Protein AF-A0AAN8FRE0-F1 (afdb_monomer_lite)

pLDDT: mean 78.98, std 16.33, range [36.72, 98.25]

Radius of gyration: 56.33 Å; chains: 1; bounding box: 109×52×148 Å

Sequence (304 aa):
MPTSEDLEVRLKHDLSWKIAIVDSSQARPSEQLIQHRLRYYGTQCHDASSMILQARYEYASLMRDKLNLFTKRGAVSLSCETQTKFFVLAHEWYEILVTVNEVDELSRVEFIRTLSEEEHTEPSEPGDRNYPNPTIVRRSWMRQMKHACFDLHDDIRRQNEEIEDCIQRMKGFSDAIMKQCTKNAEGSKYIIYELRKVSERSKEATAQITRYAEKWGRLTAQIEEQTKELQDWKKQRKEDSRSSSPRTGCKRKHGGFDIPPSELQRYERIRDRRERELTEIDDFPSRNVVKDRRFEGNMKDGEE

Foldseek 3Di:
DDDPVSVVVVVVVLVVVLVVLVVVDPDQDDPVVLLVLLLVLLVQLVVLLVVVVVLVVVCVVPVPDPPVNVVVNVVSLVSNVVSLVSNVSSVSSVVVCVVVVVDPPVRVVVSLVCLQADWDFAQDDDPDPDPRHTDTDRDRSVVSSVVVVVVSVVVVVVVVVVVVVVVVVVVVVVVVVVVVVVVVVVVVVVVVVVVVVVVVVVVVVVVVVVVVVVVVVVVVVVVVVVVVVVVVVVVVVVVVVVPDDDDDDDDDDPDPPPDPVVVVVVVVVVVVVVVVVVVCVVCVCVVPVPDPPDPDDDPDDDDD

Secondary structure (DSSP, 8-state):
---HHHHHHHHHHHHHHHHHHHHH-SSPPPHHHHHHHHHHHHHHHHHHHHHHHHHHHHHHHHTT-HHHHHHHHHHHHHHHHHHHHHHHHHHHHHHHHHHTTSS-HHHHHHHHHHHHH-EEEEPPPTT-TTTTS-EEEE--HHHHHHHHHHHHHHHHHHHHHHHHHHHHHHHHHHHHHHHHHHHHHHHHHHHHHHHHHHHHHHHHHHHHHHHHHHHHHHHHHHHHHHHHHHHHHHHHHHHHHHH-----------------HHHHHHHHHHHHHHHHHHHHHHHHHHH-----------------

Organism: Trichostrongylus colubriformis (NCBI:txid6319)

Structure (mmCIF, N/CA/C/O backbone):
data_AF-A0AAN8FRE0-F1
#
_entry.id   AF-A0AAN8FRE0-F1
#
loop_
_atom_site.group_PDB
_atom_site.id
_atom_site.type_symbol
_atom_site.label_atom_id
_atom_site.label_alt_id
_atom_site.label_comp_id
_atom_site.label_asym_id
_atom_site.label_entity_id
_atom_site.label_seq_id
_atom_site.pdbx_PDB_ins_code
_atom_site.Cartn_x
_atom_site.Cartn_y
_atom_site.Cartn_z
_atom_site.occupancy
_atom_site.B_iso_or_equiv
_atom_site.auth_seq_id
_atom_site.auth_comp_id
_atom_site.auth_asym_id
_atom_site.auth_atom_id
_atom_site.pdbx_PDB_model_num
ATOM 1 N N . MET A 1 1 ? -23.072 21.803 26.980 1.00 46.75 1 MET A N 1
ATOM 2 C CA . MET A 1 1 ? -24.254 20.970 27.286 1.00 46.75 1 MET A CA 1
ATOM 3 C C . MET A 1 1 ? -24.747 20.406 25.964 1.00 46.75 1 MET A C 1
ATOM 5 O O . MET A 1 1 ? -24.841 21.206 25.040 1.00 46.75 1 MET A O 1
ATOM 9 N N . PRO A 1 2 ? -24.949 19.084 25.826 1.00 61.84 2 PRO A N 1
ATOM 10 C CA . PRO A 1 2 ? -25.478 18.502 24.589 1.00 61.84 2 PRO A CA 1
ATOM 11 C C . PRO A 1 2 ? -26.872 19.067 24.290 1.00 61.84 2 PRO A C 1
ATOM 13 O O . PRO A 1 2 ? -27.628 19.350 25.223 1.00 61.84 2 PRO A O 1
ATOM 16 N N . THR A 1 3 ? -27.186 19.273 23.012 1.00 82.81 3 THR A N 1
ATOM 17 C CA . THR A 1 3 ? -28.494 19.797 22.597 1.00 82.81 3 THR A CA 1
ATOM 18 C C . THR A 1 3 ? -29.565 18.702 22.653 1.00 82.81 3 THR A C 1
ATOM 20 O O . THR A 1 3 ? -29.254 17.511 22.725 1.00 82.81 3 THR A O 1
ATOM 23 N N . SER A 1 4 ? -30.845 19.089 22.641 1.00 85.75 4 SER A N 1
ATOM 24 C CA . SER A 1 4 ? -31.958 18.126 22.627 1.00 85.75 4 SER A CA 1
ATOM 25 C C . SER A 1 4 ? -31.905 17.196 21.408 1.00 85.75 4 SER A C 1
ATOM 27 O O . SER A 1 4 ? -32.218 16.016 21.533 1.00 85.75 4 SER A O 1
ATOM 29 N N . GLU A 1 5 ? -31.469 17.707 20.253 1.00 84.12 5 GLU A N 1
ATOM 30 C CA . GLU A 1 5 ? -31.290 16.917 19.028 1.00 84.12 5 GLU A CA 1
ATOM 31 C C . GLU A 1 5 ? -30.140 15.909 19.167 1.00 84.12 5 GLU A C 1
ATOM 33 O O . GLU A 1 5 ? -30.306 14.742 18.812 1.00 84.12 5 GLU A O 1
ATOM 38 N N . ASP A 1 6 ? -29.010 16.304 19.769 1.00 80.19 6 ASP A N 1
ATOM 39 C CA . ASP A 1 6 ? -27.884 15.388 20.019 1.00 80.19 6 ASP A CA 1
ATOM 40 C C . ASP A 1 6 ? -28.292 14.214 20.921 1.00 80.19 6 ASP A C 1
ATOM 42 O O . ASP A 1 6 ? -27.853 13.077 20.730 1.00 80.19 6 ASP A O 1
ATOM 46 N N . LEU A 1 7 ? -29.125 14.484 21.930 1.00 81.19 7 LEU A N 1
ATOM 47 C CA . LEU A 1 7 ? -29.649 13.456 22.829 1.00 81.19 7 LEU A CA 1
ATOM 48 C C . LEU A 1 7 ? -30.582 12.493 22.094 1.00 81.19 7 LEU A C 1
ATOM 50 O O . LEU A 1 7 ? -30.467 11.282 22.278 1.00 81.19 7 LEU A O 1
ATOM 54 N N . GLU A 1 8 ? -31.465 13.007 21.240 1.00 86.56 8 GLU A N 1
ATOM 55 C CA . GLU A 1 8 ? -32.389 12.183 20.462 1.00 86.56 8 GLU A CA 1
ATOM 56 C C . GLU A 1 8 ? -31.650 11.274 19.470 1.00 86.56 8 GLU A C 1
ATOM 58 O O . GLU A 1 8 ? -31.942 10.079 19.387 1.00 86.56 8 GLU A O 1
ATOM 63 N N . VAL A 1 9 ? -30.649 11.807 18.760 1.00 85.00 9 VAL A N 1
ATOM 64 C CA . VAL A 1 9 ? -29.808 11.025 17.839 1.00 85.00 9 VAL A CA 1
ATOM 65 C C . VAL A 1 9 ? -29.082 9.908 18.587 1.00 85.00 9 VAL A C 1
ATOM 67 O O . VAL A 1 9 ? -29.080 8.760 18.139 1.00 85.00 9 VAL A O 1
ATOM 70 N N . ARG A 1 10 ? -28.509 10.216 19.755 1.00 78.56 10 ARG A N 1
ATOM 71 C CA . ARG A 1 10 ? -27.822 9.221 20.587 1.00 78.56 10 ARG A CA 1
ATOM 72 C C . ARG A 1 10 ? -28.764 8.134 21.095 1.00 78.56 10 ARG A C 1
ATOM 74 O O . ARG A 1 10 ? -28.395 6.967 21.043 1.00 78.56 10 ARG A O 1
ATOM 81 N N . LEU A 1 11 ? -29.967 8.493 21.543 1.00 85.19 11 LEU A N 1
ATOM 82 C CA . LEU A 1 11 ? -30.973 7.526 21.999 1.00 85.19 11 LEU A CA 1
ATOM 83 C C . LEU A 1 11 ? -31.452 6.620 20.862 1.00 85.19 11 LEU A C 1
ATOM 85 O O . LEU A 1 11 ? -31.558 5.411 21.046 1.00 85.19 11 LEU A O 1
ATOM 89 N N . LYS A 1 12 ? -31.697 7.177 19.670 1.00 85.12 12 LYS A N 1
ATOM 90 C CA . LYS A 1 12 ? -32.050 6.390 18.478 1.00 85.12 12 LYS A CA 1
ATOM 91 C C . LYS A 1 12 ? -30.954 5.392 18.119 1.00 85.12 12 LYS A C 1
ATOM 93 O O . LYS A 1 12 ? -31.255 4.237 17.828 1.00 85.12 12 LYS A O 1
ATOM 98 N N . HIS A 1 13 ? -29.697 5.827 18.167 1.00 84.31 13 HIS A N 1
ATOM 99 C CA . HIS A 1 13 ? -28.554 4.953 17.931 1.00 84.31 13 HIS A CA 1
ATOM 100 C C . HIS A 1 13 ? -28.463 3.839 18.987 1.00 84.31 13 HIS A C 1
ATOM 102 O O . HIS A 1 13 ? -28.301 2.678 18.623 1.00 84.31 13 HIS A O 1
ATOM 108 N N . ASP A 1 14 ? -28.609 4.171 20.273 1.00 81.31 14 ASP A N 1
ATOM 109 C CA . ASP A 1 14 ? -28.574 3.201 21.378 1.00 81.31 14 ASP A CA 1
ATOM 110 C C . ASP A 1 14 ? -29.672 2.135 21.250 1.00 81.31 14 ASP A C 1
ATOM 112 O O . ASP A 1 14 ? -29.407 0.935 21.305 1.00 81.31 14 ASP A O 1
ATOM 116 N N . LEU A 1 15 ? -30.907 2.561 20.971 1.00 88.69 15 LEU A N 1
ATOM 117 C CA . LEU A 1 15 ? -32.032 1.651 20.751 1.00 88.69 15 LEU A CA 1
ATOM 118 C C . LEU A 1 15 ? -31.817 0.763 19.523 1.00 88.69 15 LEU A C 1
ATOM 120 O O . LEU A 1 15 ? -32.029 -0.446 19.597 1.00 88.69 15 LEU A O 1
ATOM 124 N N . SER A 1 16 ? -31.365 1.338 18.405 1.00 88.50 16 SER A N 1
ATOM 125 C CA . SER A 1 16 ? -31.047 0.571 17.195 1.00 88.50 16 SER A CA 1
ATOM 126 C C . SER A 1 16 ? -29.972 -0.482 17.459 1.00 88.50 16 SER A C 1
ATOM 128 O O . SER A 1 16 ? -30.060 -1.591 16.935 1.00 88.50 16 SER A O 1
ATOM 130 N N . TRP A 1 17 ? -28.960 -0.143 18.256 1.00 88.38 17 TRP A N 1
ATOM 131 C CA . TRP A 1 17 ? -27.888 -1.055 18.633 1.00 88.38 17 TRP A CA 1
ATOM 132 C C . TRP A 1 17 ? -28.400 -2.210 19.501 1.00 88.38 17 TRP A C 1
ATOM 134 O O . TRP A 1 17 ? -28.130 -3.373 19.202 1.00 88.38 17 TRP A O 1
ATOM 144 N N . LYS A 1 18 ? -29.210 -1.916 20.523 1.00 90.44 18 LYS A N 1
ATOM 145 C CA . LYS A 1 18 ? -29.817 -2.937 21.392 1.00 90.44 18 LYS A CA 1
ATOM 146 C C . LYS A 1 18 ? -30.753 -3.873 20.630 1.00 90.44 18 LYS A C 1
ATOM 148 O O . LYS A 1 18 ? -30.706 -5.081 20.849 1.00 90.44 18 LYS A O 1
ATOM 153 N N . ILE A 1 19 ? -31.540 -3.348 19.688 1.00 90.62 19 ILE A N 1
ATOM 154 C CA . ILE A 1 19 ? -32.363 -4.169 18.784 1.00 90.62 19 ILE A CA 1
ATOM 155 C C . ILE A 1 19 ? -31.472 -5.099 17.953 1.00 90.62 19 ILE A C 1
ATOM 157 O O . ILE A 1 19 ? -31.715 -6.300 17.923 1.00 90.62 19 ILE A O 1
ATOM 161 N N . ALA A 1 20 ? -30.386 -4.585 17.367 1.00 90.75 20 ALA A N 1
ATOM 162 C CA . ALA A 1 20 ? -29.454 -5.406 16.596 1.00 90.75 20 ALA A CA 1
ATOM 163 C C . ALA A 1 20 ? -28.801 -6.521 17.438 1.00 90.75 20 ALA A C 1
ATOM 165 O O . ALA A 1 20 ? -28.598 -7.631 16.940 1.00 90.75 20 ALA A O 1
ATOM 166 N N . ILE A 1 21 ? -28.497 -6.268 18.718 1.00 90.06 21 ILE A N 1
ATOM 167 C CA . ILE A 1 21 ? -28.015 -7.304 19.648 1.00 90.06 21 ILE A CA 1
ATOM 168 C C . ILE A 1 21 ? -29.061 -8.410 19.811 1.00 90.06 21 ILE A C 1
ATOM 170 O O . ILE A 1 21 ? -28.718 -9.590 19.717 1.00 90.06 21 ILE A O 1
ATOM 174 N N . VAL A 1 22 ? -30.321 -8.043 20.051 1.00 91.38 22 VAL A N 1
ATOM 175 C CA . VAL A 1 22 ? -31.414 -9.007 20.230 1.00 91.38 22 VAL A CA 1
ATOM 176 C C . VAL A 1 22 ? -31.640 -9.814 18.950 1.00 91.38 22 VAL A C 1
ATOM 178 O O . VAL A 1 22 ? -31.674 -11.039 19.019 1.00 91.38 22 VAL A O 1
ATOM 181 N N . ASP A 1 23 ? -31.708 -9.154 17.794 1.00 91.06 23 ASP A N 1
ATOM 182 C CA . ASP A 1 23 ? -31.971 -9.787 16.495 1.00 91.06 23 ASP A CA 1
ATOM 183 C C . ASP A 1 23 ? -30.849 -10.739 16.058 1.00 91.06 23 ASP A C 1
ATOM 185 O O . ASP A 1 23 ? -31.098 -11.778 15.448 1.00 91.06 23 ASP A O 1
ATOM 189 N N . SER A 1 24 ? -29.597 -10.397 16.370 1.00 90.12 24 SER A N 1
ATOM 190 C CA . SER A 1 24 ? -28.433 -11.228 16.033 1.00 90.12 24 SER A CA 1
ATOM 191 C C . SER A 1 24 ? -28.215 -12.402 16.992 1.00 90.12 24 SER A C 1
ATOM 193 O O . SER A 1 24 ? -27.416 -13.297 16.702 1.00 90.12 24 SER A O 1
ATOM 195 N N . SER A 1 25 ? -28.911 -12.428 18.130 1.00 88.44 25 SER A N 1
ATOM 196 C CA . SER A 1 25 ? -28.687 -13.423 19.173 1.00 88.44 25 SER A CA 1
ATOM 197 C C . SER A 1 25 ? -29.652 -14.596 19.062 1.00 88.44 25 SER A C 1
ATOM 199 O O . SER A 1 25 ? -30.866 -14.440 19.068 1.00 88.44 25 SER A O 1
ATOM 201 N N . GLN A 1 26 ? -29.099 -15.812 19.029 1.00 86.31 26 GLN A N 1
ATOM 202 C CA . GLN A 1 26 ? -29.890 -17.045 18.909 1.00 86.31 26 GLN A CA 1
ATOM 203 C C . GLN A 1 26 ? -30.803 -17.299 20.116 1.00 86.31 26 GLN A C 1
ATOM 205 O O . GLN A 1 26 ? -31.847 -17.932 19.981 1.00 86.31 26 GLN A O 1
ATOM 210 N N . ALA A 1 27 ? -30.392 -16.845 21.300 1.00 88.88 27 ALA A N 1
ATOM 211 C CA . ALA A 1 27 ? -31.145 -16.997 22.533 1.00 88.88 27 ALA A CA 1
ATOM 212 C C . ALA A 1 27 ? -30.847 -15.844 23.492 1.00 88.88 27 ALA A C 1
ATOM 214 O O . ALA A 1 27 ? -29.730 -15.320 23.531 1.00 88.88 27 ALA A O 1
ATOM 215 N N . ARG A 1 28 ? -31.848 -15.498 24.305 1.00 88.75 28 ARG A N 1
ATOM 216 C CA . ARG A 1 28 ? -31.705 -14.539 25.401 1.00 88.75 28 ARG A CA 1
ATOM 217 C C . ARG A 1 28 ? -30.901 -15.182 26.545 1.00 88.75 28 ARG A C 1
ATOM 219 O O . ARG A 1 28 ? -31.284 -16.256 27.011 1.00 88.75 28 ARG A O 1
ATOM 226 N N . PRO A 1 29 ? -29.792 -14.573 26.995 1.00 92.62 29 PRO A N 1
ATOM 227 C CA . PRO A 1 29 ? -29.036 -15.061 28.142 1.00 92.62 29 PRO A CA 1
ATOM 228 C C . PRO A 1 29 ? -29.783 -14.787 29.456 1.00 92.62 29 PRO A C 1
ATOM 230 O O . PRO A 1 29 ? -30.479 -13.786 29.580 1.00 92.62 29 PRO A O 1
ATOM 233 N N . SER A 1 30 ? -29.605 -15.659 30.450 1.00 93.94 30 SER A N 1
ATOM 234 C CA . SER A 1 30 ? -30.146 -15.446 31.796 1.00 93.94 30 SER A CA 1
ATOM 235 C C . SER A 1 30 ? -29.339 -14.405 32.577 1.00 93.94 30 SER A C 1
ATOM 237 O O . SER A 1 30 ? -28.156 -14.188 32.299 1.00 93.94 30 SER A O 1
ATOM 239 N N . GLU A 1 31 ? -29.946 -13.825 33.617 1.00 93.44 31 GLU A N 1
ATOM 240 C CA . GLU A 1 31 ? -29.262 -12.901 34.531 1.00 93.44 31 GLU A CA 1
ATOM 241 C C . GLU A 1 31 ? -27.960 -13.500 35.083 1.00 93.44 31 GLU A C 1
ATOM 243 O O . GLU A 1 31 ? -26.905 -12.874 35.000 1.00 93.44 31 GLU A O 1
ATOM 248 N N . GLN A 1 32 ? -27.999 -14.743 35.575 1.00 94.12 32 GLN A N 1
ATOM 249 C CA . GLN A 1 32 ? -26.820 -15.416 36.133 1.00 94.12 32 GLN A CA 1
ATOM 250 C C . GLN A 1 32 ? -25.681 -15.540 35.112 1.00 94.12 32 GLN A C 1
ATOM 252 O O . GLN A 1 32 ? -24.511 -15.356 35.451 1.00 94.12 32 GLN A O 1
ATOM 257 N N . LEU A 1 33 ? -26.011 -15.828 33.848 1.00 93.56 33 LEU A N 1
ATOM 258 C CA . LEU A 1 33 ? -25.018 -15.922 32.783 1.00 93.56 33 LEU A CA 1
ATOM 259 C C . LEU A 1 33 ? -24.394 -14.554 32.483 1.00 93.56 33 LEU A C 1
ATOM 261 O O . LEU A 1 33 ? -23.184 -14.469 32.273 1.00 93.56 33 LEU A O 1
ATOM 265 N N . ILE A 1 34 ? -25.196 -13.489 32.476 1.00 92.31 34 ILE A N 1
ATOM 266 C CA . ILE A 1 34 ? -24.710 -12.120 32.273 1.00 92.31 34 ILE A CA 1
ATOM 267 C C . ILE A 1 34 ? -23.819 -11.684 33.435 1.00 92.31 34 ILE A C 1
ATOM 269 O O . ILE A 1 34 ? -22.706 -11.222 33.197 1.00 92.31 34 ILE A O 1
ATOM 273 N N . GLN A 1 35 ? -24.255 -11.894 34.678 1.00 93.19 35 GLN A N 1
ATOM 274 C CA . GLN A 1 35 ? -23.468 -11.596 35.875 1.00 93.19 35 GLN A CA 1
ATOM 275 C C . GLN A 1 35 ? -22.120 -12.332 35.859 1.00 93.19 35 GLN A C 1
ATOM 277 O O . GLN A 1 35 ? -21.072 -11.728 36.104 1.00 93.19 35 GLN A O 1
ATOM 282 N N . HIS A 1 36 ? -22.120 -13.622 35.503 1.00 93.38 36 HIS A N 1
ATOM 283 C CA . HIS A 1 36 ? -20.892 -14.396 35.333 1.00 93.38 36 HIS A CA 1
ATOM 284 C C . HIS A 1 36 ? -19.990 -13.803 34.240 1.00 93.38 36 HIS A C 1
ATOM 286 O O . HIS A 1 36 ? -18.790 -13.639 34.451 1.00 93.38 36 HIS A O 1
ATOM 292 N N . ARG A 1 37 ? -20.550 -13.453 33.073 1.00 91.62 37 ARG A N 1
ATOM 293 C CA . ARG A 1 37 ? -19.796 -12.839 31.968 1.00 91.62 37 ARG A CA 1
ATOM 294 C C . ARG A 1 37 ? -19.207 -11.487 32.356 1.00 91.62 37 ARG A C 1
ATOM 296 O O . ARG A 1 37 ? -18.054 -11.237 32.027 1.00 91.62 37 ARG A O 1
ATOM 303 N N . LEU A 1 38 ? -19.947 -10.652 33.081 1.00 89.12 38 LEU A N 1
ATOM 304 C CA . LEU A 1 38 ? -19.446 -9.375 33.587 1.00 89.12 38 LEU A CA 1
ATOM 305 C C . LEU A 1 38 ? -18.259 -9.579 34.531 1.00 89.12 38 LEU A C 1
ATOM 307 O O . LEU A 1 38 ? -17.221 -8.958 34.331 1.00 89.12 38 LEU A O 1
ATOM 311 N N . ARG A 1 39 ? -18.350 -10.505 35.492 1.00 89.44 39 ARG A N 1
ATOM 312 C CA . ARG A 1 39 ? -17.210 -10.852 36.365 1.00 89.44 39 ARG A CA 1
ATOM 313 C C . ARG A 1 39 ? -16.007 -11.348 35.572 1.00 89.44 39 ARG A C 1
ATOM 315 O O . ARG A 1 39 ? -14.892 -10.859 35.752 1.00 89.44 39 ARG A O 1
ATOM 322 N N . TYR A 1 40 ? -16.243 -12.314 34.689 1.00 90.50 40 TYR A N 1
ATOM 323 C CA . TYR A 1 40 ? -15.196 -12.959 33.912 1.00 90.50 40 TYR A CA 1
ATOM 324 C C . TYR A 1 40 ? -14.484 -11.972 32.982 1.00 90.50 40 TYR A C 1
ATOM 326 O O . TYR A 1 40 ? -13.271 -11.798 33.086 1.00 90.50 40 TYR A O 1
ATOM 334 N N . TYR A 1 41 ? -15.224 -11.291 32.103 1.00 87.12 41 TYR A N 1
ATOM 335 C CA . TYR A 1 41 ? -14.628 -10.345 31.162 1.00 87.12 41 TYR A CA 1
ATOM 336 C C . TYR A 1 41 ? -14.107 -9.095 31.857 1.00 87.12 41 TYR A C 1
ATOM 338 O O . TYR A 1 41 ? -13.120 -8.539 31.391 1.00 87.12 41 TYR A O 1
ATOM 346 N N . GLY A 1 42 ? -14.702 -8.698 32.987 1.00 84.19 42 GLY A N 1
ATOM 347 C CA . GLY A 1 42 ? -14.161 -7.644 33.833 1.00 84.19 42 GLY A CA 1
ATOM 348 C C . GLY A 1 42 ? -12.741 -8.009 34.232 1.00 84.19 42 GLY A C 1
ATOM 349 O O . GLY A 1 42 ? -11.809 -7.297 33.862 1.00 84.19 42 GLY A O 1
ATOM 350 N N . THR A 1 43 ? -12.581 -9.168 34.884 1.00 85.00 43 THR A N 1
ATOM 351 C CA . THR A 1 43 ? -11.285 -9.713 35.337 1.00 85.00 43 THR A CA 1
ATOM 352 C C . THR A 1 43 ? -10.263 -9.742 34.218 1.00 85.00 43 THR A C 1
ATOM 354 O O . THR A 1 43 ? -9.178 -9.188 34.362 1.00 85.00 43 THR A O 1
ATOM 357 N N . GLN A 1 44 ? -10.655 -10.280 33.068 1.00 84.00 44 GLN A N 1
ATOM 358 C CA . GLN A 1 44 ? -9.797 -10.339 31.894 1.00 84.00 44 GLN A CA 1
ATOM 359 C C . GLN A 1 44 ? -9.363 -8.945 31.403 1.00 84.00 44 GLN A C 1
ATOM 361 O O . GLN A 1 44 ? -8.184 -8.746 31.127 1.00 84.00 44 GLN A O 1
ATOM 366 N N . CYS A 1 45 ? -10.266 -7.957 31.361 1.00 78.06 45 CYS A N 1
ATOM 367 C CA . CYS A 1 45 ? -9.923 -6.589 30.950 1.00 78.06 45 CYS A CA 1
ATOM 368 C C . CYS A 1 45 ? -8.938 -5.914 31.917 1.00 78.06 45 CYS A C 1
ATOM 370 O O . CYS A 1 45 ? -8.061 -5.160 31.487 1.00 78.06 45 CYS A O 1
ATOM 372 N N . HIS A 1 46 ? -9.072 -6.165 33.219 1.00 78.75 46 HIS A N 1
ATOM 373 C CA . HIS A 1 46 ? -8.126 -5.655 34.210 1.00 78.75 46 HIS A CA 1
ATOM 374 C C . HIS A 1 46 ? -6.744 -6.286 34.037 1.00 78.75 46 HIS A C 1
ATOM 376 O O . HIS A 1 46 ? -5.756 -5.564 33.923 1.00 78.75 46 HIS A O 1
ATOM 382 N N . ASP A 1 47 ? -6.682 -7.613 33.928 1.00 80.12 47 ASP A N 1
ATOM 383 C CA . ASP A 1 47 ? -5.424 -8.332 33.732 1.00 80.12 47 ASP A CA 1
ATOM 384 C C . ASP A 1 47 ? -4.746 -7.894 32.419 1.00 80.12 47 ASP A C 1
ATOM 386 O O . ASP A 1 47 ? -3.545 -7.619 32.386 1.00 80.12 47 ASP A O 1
ATOM 390 N N . ALA A 1 48 ? -5.529 -7.719 31.348 1.00 75.50 48 ALA A N 1
ATOM 391 C CA . ALA A 1 48 ? -5.050 -7.183 30.078 1.00 75.50 48 ALA A CA 1
ATOM 392 C C . ALA A 1 48 ? -4.511 -5.750 30.211 1.00 75.50 48 ALA A C 1
ATOM 394 O O . ALA A 1 48 ? -3.506 -5.421 29.582 1.00 75.50 48 ALA A O 1
ATOM 395 N N . SER A 1 49 ? -5.126 -4.903 31.042 1.00 72.31 49 SER A N 1
ATOM 396 C CA . SER A 1 49 ? -4.642 -3.539 31.295 1.00 72.31 49 SER A CA 1
ATOM 397 C C . SER A 1 49 ? -3.259 -3.549 31.954 1.00 72.31 49 SER A C 1
ATOM 399 O O . SER A 1 49 ? -2.366 -2.819 31.517 1.00 72.31 49 SER A O 1
ATOM 401 N N . SER A 1 50 ? -3.044 -4.428 32.936 1.00 74.31 50 SER A N 1
ATOM 402 C CA . SER A 1 50 ? -1.734 -4.629 33.569 1.00 74.31 50 SER A CA 1
ATOM 403 C C . SER A 1 50 ? -0.701 -5.176 32.578 1.00 74.31 50 SER A C 1
ATOM 405 O O . SER A 1 50 ? 0.418 -4.668 32.506 1.00 74.31 50 SER A O 1
ATOM 407 N N . MET A 1 51 ? -1.087 -6.132 31.724 1.00 73.19 51 MET A N 1
ATOM 408 C CA . MET A 1 51 ? -0.219 -6.635 30.650 1.00 73.19 51 MET A CA 1
ATOM 409 C C . MET A 1 51 ? 0.158 -5.547 29.637 1.00 73.19 51 MET A C 1
ATOM 411 O O . MET A 1 51 ? 1.302 -5.500 29.188 1.00 73.19 51 MET A O 1
ATOM 415 N N . ILE A 1 52 ? -0.775 -4.661 29.271 1.00 69.81 52 ILE A N 1
ATOM 416 C CA . ILE A 1 52 ? -0.505 -3.525 28.377 1.00 69.81 52 ILE A CA 1
ATOM 417 C C . ILE A 1 52 ? 0.489 -2.564 29.028 1.00 69.81 52 ILE A C 1
ATOM 419 O O . ILE A 1 52 ? 1.425 -2.123 28.361 1.00 69.81 52 ILE A O 1
ATOM 423 N N . LEU A 1 53 ? 0.315 -2.244 30.312 1.00 69.50 53 LEU A N 1
ATOM 424 C CA . LEU A 1 53 ? 1.247 -1.391 31.052 1.00 69.50 53 LEU A CA 1
ATOM 425 C C . LEU A 1 53 ? 2.646 -2.008 31.099 1.00 69.50 53 LEU A C 1
ATOM 427 O O . LEU A 1 53 ? 3.613 -1.345 30.724 1.00 69.50 53 LEU A O 1
ATOM 431 N N . GLN A 1 54 ? 2.756 -3.289 31.452 1.00 73.06 54 GLN A N 1
ATOM 432 C CA . GLN A 1 54 ? 4.031 -4.002 31.440 1.00 73.06 54 GLN A CA 1
ATOM 433 C C . GLN A 1 54 ? 4.660 -4.003 30.040 1.00 73.06 54 GLN A C 1
ATOM 435 O O . GLN A 1 54 ? 5.831 -3.660 29.888 1.00 73.06 54 GLN A O 1
ATOM 440 N N . ALA A 1 55 ? 3.878 -4.293 28.998 1.00 65.75 55 ALA A N 1
ATOM 441 C CA . ALA A 1 55 ? 4.349 -4.241 27.618 1.00 65.75 55 ALA A CA 1
ATOM 442 C C . ALA A 1 55 ? 4.804 -2.830 27.206 1.00 65.75 55 ALA A C 1
ATOM 444 O O . ALA A 1 55 ? 5.747 -2.709 26.428 1.00 65.75 55 ALA A O 1
ATOM 445 N N . ARG A 1 56 ? 4.186 -1.757 27.727 1.00 64.38 56 ARG A N 1
ATOM 446 C CA . ARG A 1 56 ? 4.623 -0.361 27.517 1.00 64.38 56 ARG A CA 1
ATOM 447 C C . ARG A 1 56 ? 5.967 -0.073 28.205 1.00 64.38 56 ARG A C 1
ATOM 449 O O . ARG A 1 56 ? 6.820 0.580 27.603 1.00 64.38 56 ARG A O 1
ATOM 456 N N . TYR A 1 57 ? 6.192 -0.580 29.417 1.00 66.62 57 TYR A N 1
ATOM 457 C CA . TYR A 1 57 ? 7.489 -0.462 30.099 1.00 66.62 57 TYR A CA 1
ATOM 458 C C . TYR A 1 57 ? 8.584 -1.268 29.390 1.00 66.62 57 TYR A C 1
ATOM 460 O O . TYR A 1 57 ? 9.674 -0.752 29.127 1.00 66.62 57 TYR A O 1
ATOM 468 N N . GLU A 1 58 ? 8.277 -2.501 28.989 1.00 67.19 58 GLU A N 1
ATOM 469 C CA . GLU A 1 58 ? 9.173 -3.325 28.180 1.00 67.19 58 GLU A CA 1
ATOM 470 C C . GLU A 1 58 ? 9.461 -2.651 26.830 1.00 67.19 58 GLU A C 1
ATOM 472 O O . GLU A 1 58 ? 10.620 -2.571 26.430 1.00 67.19 58 GLU A O 1
ATOM 477 N N . TYR A 1 59 ? 8.459 -2.055 26.175 1.00 58.69 59 TYR A N 1
ATOM 478 C CA . TYR A 1 59 ? 8.603 -1.282 24.935 1.00 58.69 59 TYR A CA 1
ATOM 479 C C . TYR A 1 59 ? 9.616 -0.142 25.076 1.00 58.69 59 TYR A C 1
ATOM 481 O O . TYR A 1 59 ? 10.511 -0.023 24.239 1.00 58.69 59 TYR A O 1
ATOM 489 N N . ALA A 1 60 ? 9.533 0.655 26.148 1.00 59.38 60 ALA A N 1
ATOM 490 C CA . ALA A 1 60 ? 10.487 1.735 26.404 1.00 59.38 60 ALA A CA 1
ATOM 491 C C . ALA A 1 60 ? 11.935 1.222 26.530 1.00 59.38 60 ALA A C 1
ATOM 493 O O . ALA A 1 60 ? 12.870 1.908 26.113 1.00 59.38 60 ALA A O 1
ATOM 494 N N . SER A 1 61 ? 12.125 -0.001 27.035 1.00 61.66 61 SER A N 1
ATOM 495 C CA . SER A 1 61 ? 13.445 -0.640 27.134 1.00 61.66 61 SER A CA 1
ATOM 496 C C . SER A 1 61 ? 13.898 -1.366 25.850 1.00 61.66 61 SER A C 1
ATOM 498 O O . SER A 1 61 ? 15.100 -1.451 25.592 1.00 61.66 61 SER A O 1
ATOM 500 N N . LEU A 1 62 ? 12.965 -1.832 25.006 1.00 57.53 62 LEU A N 1
ATOM 501 C CA . LEU A 1 62 ? 13.195 -2.660 23.806 1.00 57.53 62 LEU A CA 1
ATOM 502 C C . LEU A 1 62 ? 13.259 -1.896 22.471 1.00 57.53 62 LEU A C 1
ATOM 504 O O . LEU A 1 62 ? 13.367 -2.538 21.425 1.00 57.53 62 LEU A O 1
ATOM 508 N N . MET A 1 63 ? 13.266 -0.557 22.466 1.00 55.41 63 MET A N 1
ATOM 509 C CA . MET A 1 63 ? 13.313 0.320 21.268 1.00 55.41 63 MET A CA 1
ATOM 510 C C . MET A 1 63 ? 14.492 0.094 20.279 1.00 55.41 63 MET A C 1
ATOM 512 O O . MET A 1 63 ? 14.692 0.887 19.359 1.00 55.41 63 MET A O 1
ATOM 516 N N . ARG A 1 64 ? 15.273 -0.986 20.413 1.00 56.59 64 ARG A N 1
ATOM 517 C CA . ARG A 1 64 ? 16.297 -1.427 19.454 1.00 56.59 64 ARG A CA 1
ATOM 518 C C . ARG A 1 64 ? 15.811 -2.467 18.436 1.00 56.59 64 ARG A C 1
ATOM 520 O O . ARG A 1 64 ? 16.427 -2.548 17.379 1.00 56.59 64 ARG A O 1
ATOM 527 N N . ASP A 1 65 ? 14.735 -3.219 18.693 1.00 60.81 65 ASP A N 1
ATOM 528 C CA . ASP A 1 65 ? 14.294 -4.311 17.801 1.00 60.81 65 ASP A CA 1
ATOM 529 C C . ASP A 1 65 ? 12.824 -4.169 17.366 1.00 60.81 65 ASP A C 1
ATOM 531 O O . ASP A 1 65 ? 11.895 -4.612 18.038 1.00 60.81 65 ASP A O 1
ATOM 535 N N . LYS A 1 66 ? 12.607 -3.516 16.218 1.00 57.97 66 LYS A N 1
ATOM 536 C CA . LYS A 1 66 ? 11.276 -3.098 15.740 1.00 57.97 66 LYS A CA 1
ATOM 537 C C . LYS A 1 66 ? 10.353 -4.251 15.342 1.00 57.97 66 LYS A C 1
ATOM 539 O O . LYS A 1 66 ? 9.142 -4.094 15.436 1.00 57.97 66 LYS A O 1
ATOM 544 N N . LEU A 1 67 ? 10.882 -5.393 14.900 1.00 55.12 67 LEU A N 1
ATOM 545 C CA . LEU A 1 67 ? 10.062 -6.468 14.326 1.00 55.12 67 LEU A CA 1
ATOM 546 C C . LEU A 1 67 ? 9.353 -7.300 15.406 1.00 55.12 67 LEU A C 1
ATOM 548 O O . LEU A 1 67 ? 8.160 -7.571 15.295 1.00 55.12 67 LEU A O 1
ATOM 552 N N . ASN A 1 68 ? 10.057 -7.635 16.492 1.00 56.31 68 ASN A N 1
ATOM 553 C CA . ASN A 1 68 ? 9.476 -8.346 17.637 1.00 56.31 68 ASN A CA 1
ATOM 554 C C . ASN A 1 68 ? 8.410 -7.516 18.380 1.00 56.31 68 ASN A C 1
ATOM 556 O O . ASN A 1 68 ? 7.511 -8.077 19.012 1.00 56.31 68 ASN A O 1
ATOM 560 N N . LEU A 1 69 ? 8.483 -6.184 18.275 1.00 55.50 69 LEU A N 1
ATOM 561 C CA . LEU A 1 69 ? 7.544 -5.255 18.906 1.00 55.50 69 LEU A CA 1
ATOM 562 C C . LEU A 1 69 ? 6.139 -5.315 18.290 1.00 55.50 69 LEU A C 1
ATOM 564 O O . LEU A 1 69 ? 5.155 -5.345 19.030 1.00 55.50 69 LEU A O 1
ATOM 568 N N . PHE A 1 70 ? 6.023 -5.374 16.960 1.00 53.84 70 PHE A N 1
ATOM 569 C CA . PHE A 1 70 ? 4.714 -5.393 16.294 1.00 53.84 70 PHE A CA 1
ATOM 570 C C . PHE A 1 70 ? 3.933 -6.682 16.578 1.00 53.84 70 PHE A C 1
ATOM 572 O O . PHE A 1 70 ? 2.731 -6.628 16.836 1.00 53.84 70 PHE A O 1
ATOM 579 N N . THR A 1 71 ? 4.615 -7.828 16.621 1.00 59.66 71 THR A N 1
ATOM 580 C CA . THR A 1 71 ? 3.978 -9.133 16.854 1.00 59.66 71 THR A CA 1
ATOM 581 C C . THR A 1 71 ? 3.404 -9.253 18.267 1.00 59.66 71 THR A C 1
ATOM 583 O O . THR A 1 71 ? 2.269 -9.696 18.439 1.00 59.66 71 THR A O 1
ATOM 586 N N . LYS A 1 72 ? 4.151 -8.817 19.294 1.00 57.88 72 LYS A N 1
ATOM 587 C CA . LYS A 1 72 ? 3.685 -8.877 20.690 1.00 57.88 72 LYS A CA 1
ATOM 588 C C . LYS A 1 72 ? 2.597 -7.840 20.988 1.00 57.88 72 LYS A C 1
ATOM 590 O O . LYS A 1 72 ? 1.610 -8.174 21.638 1.00 57.88 72 LYS A O 1
ATOM 595 N N . ARG A 1 73 ? 2.730 -6.607 20.480 1.00 55.09 73 ARG A N 1
ATOM 596 C CA . ARG A 1 73 ? 1.738 -5.538 20.709 1.00 55.09 73 ARG A CA 1
ATOM 597 C C . ARG A 1 73 ? 0.407 -5.827 20.009 1.00 55.09 73 ARG A C 1
ATOM 599 O O . ARG A 1 73 ? -0.642 -5.602 20.607 1.00 55.09 73 ARG A O 1
ATOM 606 N N . GLY A 1 74 ? 0.440 -6.382 18.795 1.00 54.62 74 GLY A N 1
ATOM 607 C CA . GLY A 1 74 ? -0.770 -6.783 18.072 1.00 54.62 74 GLY A CA 1
ATOM 608 C C . GLY A 1 74 ? -1.582 -7.843 18.821 1.00 54.62 74 GLY A C 1
ATOM 609 O O . GLY A 1 74 ? -2.794 -7.703 18.955 1.00 54.62 74 GLY A O 1
ATOM 610 N N . ALA A 1 75 ? -0.918 -8.855 19.389 1.00 57.44 75 ALA A N 1
ATOM 611 C CA . ALA A 1 75 ? -1.590 -9.924 20.133 1.00 57.44 75 ALA A CA 1
ATOM 612 C C . ALA A 1 75 ? -2.272 -9.425 21.422 1.00 57.44 75 ALA A C 1
ATOM 614 O O . ALA A 1 75 ? -3.419 -9.786 21.692 1.00 57.44 75 ALA A O 1
ATOM 615 N N . VAL A 1 76 ? -1.600 -8.562 22.195 1.00 58.88 76 VAL A N 1
ATOM 616 C CA . VAL A 1 76 ? -2.161 -8.000 23.438 1.00 58.88 76 VAL A CA 1
ATOM 617 C C . VAL A 1 76 ? -3.316 -7.036 23.136 1.00 58.88 76 VAL A C 1
ATOM 619 O O . VAL A 1 76 ? -4.347 -7.085 23.807 1.00 58.88 76 VAL A O 1
ATOM 622 N N . SER A 1 77 ? -3.189 -6.219 22.085 1.00 59.97 77 SER A N 1
ATOM 623 C CA . SER A 1 77 ? -4.243 -5.294 21.649 1.00 59.97 77 SER A CA 1
ATOM 624 C C . SER A 1 77 ? -5.509 -6.033 21.201 1.00 59.97 77 SER A C 1
ATOM 626 O O . SER A 1 77 ? -6.603 -5.689 21.640 1.00 59.97 77 SER A O 1
ATOM 628 N N . LEU A 1 78 ? -5.368 -7.089 20.390 1.00 59.62 78 LEU A N 1
ATOM 629 C CA . LEU A 1 78 ? -6.497 -7.893 19.900 1.00 59.62 78 LEU A CA 1
ATOM 630 C C . LEU A 1 78 ? -7.219 -8.642 21.032 1.00 59.62 78 LEU A C 1
ATOM 632 O O . LEU A 1 78 ? -8.450 -8.729 21.035 1.00 59.62 78 LEU A O 1
ATOM 636 N N . SER A 1 79 ? -6.469 -9.165 22.009 1.00 64.88 79 SER A N 1
ATOM 637 C CA . SER A 1 79 ? -7.048 -9.839 23.178 1.00 64.88 79 SER A CA 1
ATOM 638 C C . SER A 1 79 ? -7.849 -8.868 24.048 1.00 64.88 79 SER A C 1
ATOM 640 O O . SER A 1 79 ? -8.993 -9.160 24.396 1.00 64.88 79 SER A O 1
ATOM 642 N N . CYS A 1 80 ? -7.284 -7.694 24.349 1.00 68.06 80 CYS A N 1
ATOM 643 C CA . CYS A 1 80 ? -7.951 -6.663 25.147 1.00 68.06 80 CYS A CA 1
ATOM 644 C C . CYS A 1 80 ? -9.219 -6.141 24.454 1.00 68.06 80 CYS A C 1
ATOM 646 O O . CYS A 1 80 ? -10.276 -6.031 25.077 1.00 68.06 80 CYS A O 1
ATOM 648 N N . GLU A 1 81 ? -9.152 -5.897 23.142 1.00 70.00 81 GLU A N 1
ATOM 649 C CA . GLU A 1 81 ? -10.294 -5.427 22.356 1.00 70.00 81 GLU A CA 1
ATOM 650 C C . GLU A 1 81 ? -11.445 -6.440 22.373 1.00 70.00 81 GLU A C 1
ATOM 652 O O . GLU A 1 81 ? -12.606 -6.081 22.573 1.00 70.00 81 GLU A O 1
ATOM 657 N N . THR A 1 82 ? -11.123 -7.723 22.217 1.00 77.44 82 THR A N 1
ATOM 658 C CA . THR A 1 82 ? -12.112 -8.804 22.224 1.00 77.44 82 THR A CA 1
ATOM 659 C C . THR A 1 82 ? -12.783 -8.939 23.594 1.00 77.44 82 THR A C 1
ATOM 661 O O . THR A 1 82 ? -14.007 -9.029 23.681 1.00 77.44 82 THR A O 1
ATOM 664 N N . GLN A 1 83 ? -12.002 -8.901 24.677 1.00 80.06 83 GLN A N 1
ATOM 665 C CA . GLN A 1 83 ? -12.521 -8.983 26.046 1.00 80.06 83 GLN A CA 1
ATOM 666 C C . GLN A 1 83 ? -13.392 -7.773 26.397 1.00 80.06 83 GLN A C 1
ATOM 668 O O . GLN A 1 83 ? -14.479 -7.937 26.950 1.00 80.06 83 GLN A O 1
ATOM 673 N N . THR A 1 84 ? -12.961 -6.578 25.996 1.00 78.38 84 THR A N 1
ATOM 674 C CA . THR A 1 84 ? -13.703 -5.334 26.216 1.00 78.38 84 THR A CA 1
ATOM 675 C C . THR A 1 84 ? -15.034 -5.350 25.470 1.00 78.38 84 THR A C 1
ATOM 677 O O . THR A 1 84 ? -16.073 -5.040 26.050 1.00 78.38 84 THR A O 1
ATOM 680 N N . LYS A 1 85 ? -15.040 -5.801 24.207 1.00 82.56 85 LYS A N 1
ATOM 681 C CA . LYS A 1 85 ? -16.270 -5.993 23.421 1.00 82.56 85 LYS A CA 1
ATOM 682 C C . LYS A 1 85 ? -17.244 -6.943 24.114 1.00 82.56 85 LYS A C 1
ATOM 684 O O . LYS A 1 85 ? -18.432 -6.638 24.198 1.00 82.56 85 LYS A O 1
ATOM 689 N N . PHE A 1 86 ? -16.759 -8.068 24.639 1.00 85.25 86 PHE A N 1
ATOM 690 C CA . PHE A 1 86 ? -17.616 -9.019 25.345 1.00 85.25 86 PHE A CA 1
ATOM 691 C C . PHE A 1 86 ? -18.124 -8.501 26.694 1.00 85.25 86 PHE A C 1
ATOM 693 O O . PHE A 1 86 ? -19.262 -8.799 27.057 1.00 85.25 86 PHE A O 1
ATOM 700 N N . PHE A 1 87 ? -17.331 -7.707 27.417 1.00 85.25 87 PHE A N 1
ATOM 701 C CA . PHE A 1 87 ? -17.785 -7.049 28.641 1.00 85.25 87 PHE A CA 1
ATOM 702 C C . PHE A 1 87 ? -18.887 -6.024 28.356 1.00 85.25 87 PHE A C 1
ATOM 704 O O . PHE A 1 87 ? -19.932 -6.061 29.004 1.00 85.25 87 PHE A O 1
ATOM 711 N N . VAL A 1 88 ? -18.689 -5.155 27.355 1.00 84.81 88 VAL A N 1
ATOM 712 C CA . VAL A 1 88 ? -19.703 -4.182 26.915 1.00 84.81 88 VAL A CA 1
ATOM 713 C C . VAL A 1 88 ? -20.973 -4.913 26.499 1.00 84.81 88 VAL A C 1
ATOM 715 O O . VAL A 1 88 ? -22.043 -4.597 26.998 1.00 84.81 88 VAL A O 1
ATOM 718 N N . LEU A 1 89 ? -20.862 -5.962 25.681 1.00 88.06 89 LEU A N 1
ATOM 719 C CA . LEU A 1 89 ? -22.015 -6.761 25.270 1.00 88.06 89 LEU A CA 1
ATOM 720 C C . LEU A 1 89 ? -22.748 -7.403 26.460 1.00 88.06 89 LEU A C 1
ATOM 722 O O . LEU A 1 89 ? -23.973 -7.479 26.453 1.00 88.06 89 LEU A O 1
ATOM 726 N N . ALA A 1 90 ? -22.028 -7.866 27.486 1.00 89.25 90 ALA A N 1
ATOM 727 C CA . ALA A 1 90 ? -22.652 -8.383 28.702 1.00 89.25 90 ALA A CA 1
ATOM 728 C C . ALA A 1 90 ? -23.393 -7.278 29.473 1.00 89.25 90 ALA A C 1
ATOM 730 O O . ALA A 1 90 ? -24.485 -7.522 29.982 1.00 89.25 90 ALA A O 1
ATOM 731 N N . HIS A 1 91 ? -22.844 -6.063 29.513 1.00 88.06 91 HIS A N 1
ATOM 732 C CA . HIS A 1 91 ? -23.510 -4.909 30.112 1.00 88.06 91 HIS A CA 1
ATOM 733 C C . HIS A 1 91 ? -24.787 -4.528 29.348 1.00 88.06 91 HIS A C 1
ATOM 735 O O . HIS A 1 91 ? -25.839 -4.384 29.968 1.00 88.06 91 HIS A O 1
ATOM 741 N N . GLU A 1 92 ? -24.719 -4.457 28.014 1.00 89.69 92 GLU A N 1
ATOM 742 C CA . GLU A 1 92 ? -25.875 -4.202 27.141 1.00 89.69 92 GLU A CA 1
ATOM 743 C C . GLU A 1 92 ? -26.979 -5.235 27.358 1.00 89.69 92 GLU A C 1
ATOM 745 O O . GLU A 1 92 ? -28.146 -4.888 27.521 1.00 89.69 92 GLU A O 1
ATOM 750 N N . TRP A 1 93 ? -26.614 -6.518 27.436 1.00 93.12 93 TRP A N 1
ATOM 751 C CA . TRP A 1 93 ? -27.570 -7.573 27.751 1.00 93.12 93 TRP A CA 1
ATOM 752 C C . TRP A 1 93 ? -28.223 -7.385 29.117 1.00 93.12 93 TRP A C 1
ATOM 754 O O . TRP A 1 93 ? -29.416 -7.652 29.247 1.00 93.12 93 TRP A O 1
ATOM 764 N N . TYR A 1 94 ? -27.481 -6.911 30.120 1.00 91.81 94 TYR A N 1
ATOM 765 C CA . TYR A 1 94 ? -28.055 -6.679 31.442 1.00 91.81 94 TYR A CA 1
ATOM 766 C C . TYR A 1 94 ? -29.090 -5.549 31.419 1.00 91.81 94 TYR A C 1
ATOM 768 O O . TYR A 1 94 ? -30.155 -5.678 32.018 1.00 91.81 94 TYR A O 1
ATOM 776 N N . GLU A 1 95 ? -28.812 -4.471 30.681 1.00 90.56 95 GLU A N 1
ATOM 777 C CA . GLU A 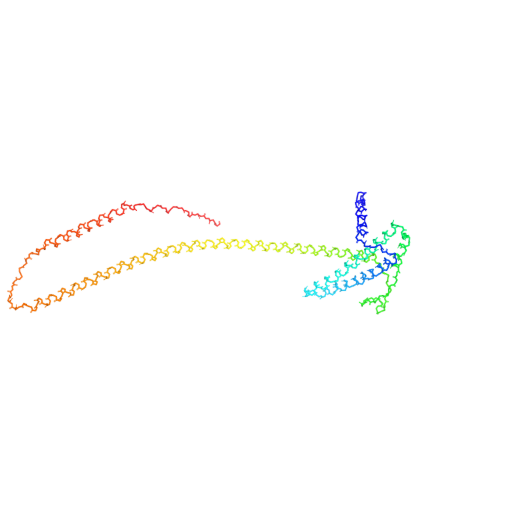1 95 ? -29.780 -3.394 30.452 1.00 90.56 95 GLU A CA 1
ATOM 778 C C . GLU A 1 95 ? -30.998 -3.890 29.669 1.00 90.56 95 GLU A C 1
ATOM 780 O O . GLU A 1 95 ? -32.128 -3.589 30.044 1.00 90.56 95 GLU A O 1
ATOM 785 N N . ILE A 1 96 ? -30.796 -4.704 28.627 1.00 92.31 96 ILE A N 1
ATOM 786 C CA . ILE A 1 96 ? -31.896 -5.312 27.870 1.00 92.31 96 ILE A CA 1
ATOM 787 C C . ILE A 1 96 ? -32.797 -6.125 28.809 1.00 92.31 96 ILE A C 1
ATOM 789 O O . ILE A 1 96 ? -34.014 -5.950 28.754 1.00 92.31 96 ILE A O 1
ATOM 793 N N . LEU A 1 97 ? -32.238 -6.946 29.708 1.00 92.44 97 LEU A N 1
ATOM 794 C CA . LEU A 1 97 ? -33.034 -7.711 30.679 1.00 92.44 97 LEU A CA 1
ATOM 795 C C . LEU A 1 97 ? -33.873 -6.820 31.604 1.00 92.44 97 LEU A C 1
ATOM 797 O O . LEU A 1 97 ? -35.024 -7.155 31.891 1.00 92.44 97 LEU A O 1
ATOM 801 N N . VAL A 1 98 ? -33.334 -5.673 32.023 1.00 92.25 98 VAL A N 1
ATOM 802 C CA . VAL A 1 98 ? -34.102 -4.677 32.783 1.00 92.25 98 VAL A CA 1
ATOM 803 C C . VAL A 1 98 ? -35.232 -4.093 31.937 1.00 92.25 98 VAL A C 1
ATOM 805 O O . VAL A 1 98 ? -36.365 -4.004 32.403 1.00 92.25 98 VAL A O 1
ATOM 808 N N . THR A 1 99 ? -34.974 -3.747 30.670 1.00 89.44 99 THR A N 1
ATOM 809 C CA . THR A 1 99 ? -36.006 -3.145 29.803 1.00 89.44 99 THR A CA 1
ATOM 810 C C . THR A 1 99 ? -37.176 -4.085 29.513 1.00 89.44 99 THR A C 1
ATOM 812 O O . THR A 1 99 ? -38.306 -3.623 29.373 1.00 89.44 99 THR A O 1
ATOM 815 N N . VAL A 1 100 ? -36.931 -5.399 29.459 1.00 91.50 100 VAL A N 1
ATOM 816 C CA . VAL A 1 100 ? -37.984 -6.419 29.306 1.00 91.50 100 VAL A CA 1
ATOM 817 C C . VAL A 1 100 ? -38.578 -6.870 30.644 1.00 91.50 100 VAL A C 1
ATOM 819 O O . VAL A 1 100 ? -39.399 -7.785 30.663 1.00 91.50 100 VAL A O 1
ATOM 822 N N . ASN A 1 101 ? -38.194 -6.218 31.747 1.00 91.38 101 ASN A N 1
ATOM 823 C CA . ASN A 1 101 ? -38.685 -6.464 33.101 1.00 91.38 101 ASN A CA 1
ATOM 824 C C . ASN A 1 101 ? -38.423 -7.900 33.605 1.00 91.38 101 ASN A C 1
ATOM 826 O O . ASN A 1 101 ? -39.205 -8.449 34.381 1.00 91.38 101 ASN A O 1
ATOM 830 N N . GLU A 1 102 ? -37.328 -8.517 33.149 1.00 91.31 102 GLU A N 1
ATOM 831 C CA . GLU A 1 102 ? -36.832 -9.804 33.665 1.00 91.31 102 GLU A CA 1
ATOM 832 C C . GLU A 1 102 ? -35.894 -9.625 34.862 1.00 91.31 102 GLU A C 1
ATOM 834 O O . GLU A 1 102 ? -35.762 -10.527 35.686 1.00 91.31 102 GLU A O 1
ATOM 839 N N . VAL A 1 103 ? -35.256 -8.459 34.959 1.00 93.12 103 VAL A N 1
ATOM 840 C CA . VAL A 1 103 ? -34.363 -8.070 36.050 1.00 93.12 103 VAL A CA 1
ATOM 841 C C . VAL A 1 103 ? -34.826 -6.725 36.590 1.00 93.12 103 VAL A C 1
ATOM 843 O O . VAL A 1 103 ? -35.180 -5.829 35.827 1.00 93.12 103 VAL A O 1
ATOM 846 N N . ASP A 1 104 ? -34.790 -6.569 37.908 1.00 93.06 104 ASP A N 1
ATOM 847 C CA . ASP A 1 104 ? -35.038 -5.284 38.547 1.00 93.06 104 ASP A CA 1
ATOM 848 C C . ASP A 1 104 ? -33.813 -4.354 38.447 1.00 93.06 104 ASP A C 1
ATOM 850 O O . ASP A 1 104 ? -32.671 -4.757 38.687 1.00 93.06 104 ASP A O 1
ATOM 854 N N . GLU A 1 105 ? -34.047 -3.082 38.123 1.00 90.62 105 GLU A N 1
ATOM 855 C CA . GLU A 1 105 ? -32.976 -2.097 37.927 1.00 90.62 105 GLU A CA 1
ATOM 856 C C . GLU A 1 105 ? -32.142 -1.889 39.200 1.00 90.62 105 GLU A C 1
ATOM 858 O O . GLU A 1 105 ? -30.922 -1.729 39.114 1.00 90.62 105 GLU A O 1
ATOM 863 N N . LEU A 1 106 ? -32.754 -1.946 40.391 1.00 91.19 106 LEU A N 1
ATOM 864 C CA . LEU A 1 106 ? -32.003 -1.821 41.645 1.00 91.19 106 LEU A CA 1
ATOM 865 C C . LEU A 1 106 ? -31.083 -3.025 41.847 1.00 91.19 106 LEU A C 1
ATOM 867 O O . LEU A 1 106 ? -29.934 -2.840 42.241 1.00 91.19 106 LEU A O 1
ATOM 871 N N . SER A 1 107 ? -31.548 -4.229 41.508 1.00 90.19 107 SER A N 1
ATOM 872 C CA . SER A 1 107 ? -30.732 -5.451 41.566 1.00 90.19 107 SER A CA 1
ATOM 873 C C . SER A 1 107 ? -29.528 -5.374 40.621 1.00 90.19 107 SER A C 1
ATOM 875 O O . SER A 1 107 ? -28.405 -5.705 41.013 1.00 90.19 107 SER A O 1
ATOM 877 N N . ARG A 1 108 ? -29.722 -4.852 39.400 1.00 90.50 108 ARG A N 1
ATOM 878 C CA . ARG A 1 108 ? -28.628 -4.598 38.450 1.00 90.50 108 ARG A CA 1
ATOM 879 C C . ARG A 1 108 ? -27.612 -3.607 39.021 1.00 90.50 108 ARG A C 1
ATOM 881 O O . ARG A 1 108 ? -26.411 -3.878 39.012 1.00 90.50 108 ARG A O 1
ATOM 888 N N . VAL A 1 109 ? -28.076 -2.460 39.518 1.00 86.62 109 VAL A N 1
ATOM 889 C CA . VAL A 1 109 ? -27.207 -1.410 40.074 1.00 86.62 109 VAL A CA 1
ATOM 890 C C . VAL A 1 109 ? -26.450 -1.911 41.303 1.00 86.62 109 VAL A C 1
ATOM 892 O O . VAL A 1 109 ? -25.251 -1.654 41.430 1.00 86.62 109 VAL A O 1
ATOM 895 N N . GLU A 1 110 ? -27.113 -2.660 42.183 1.00 88.75 110 GLU A N 1
ATOM 896 C CA . GLU A 1 110 ? -26.487 -3.254 43.359 1.00 88.75 110 GLU A CA 1
ATOM 897 C C . GLU A 1 110 ? -25.401 -4.254 42.967 1.00 88.75 110 GLU A C 1
ATOM 899 O O . GLU A 1 110 ? -24.286 -4.147 43.472 1.00 88.75 110 GLU A O 1
ATOM 904 N N . PHE A 1 111 ? -25.666 -5.143 42.006 1.00 90.00 111 PHE A N 1
ATOM 905 C CA . PHE A 1 111 ? -24.656 -6.071 41.503 1.00 90.00 111 PHE A CA 1
ATOM 906 C C . PHE A 1 111 ? -23.426 -5.341 40.946 1.00 90.00 111 PHE A C 1
ATOM 908 O O . PHE A 1 111 ? -22.292 -5.673 41.292 1.00 90.00 111 PHE A O 1
ATOM 915 N N . ILE A 1 112 ? -23.629 -4.318 40.110 1.00 85.50 112 ILE A N 1
ATOM 916 C CA . ILE A 1 112 ? -22.534 -3.527 39.529 1.00 85.50 112 ILE A CA 1
ATOM 917 C C . ILE A 1 112 ? -21.733 -2.790 40.615 1.00 85.50 112 ILE A C 1
ATOM 919 O O . ILE A 1 112 ? -20.501 -2.687 40.524 1.00 85.50 112 ILE A O 1
ATOM 923 N N . ARG A 1 113 ? -22.407 -2.309 41.667 1.00 85.12 113 ARG A N 1
ATOM 924 C CA . ARG A 1 113 ? -21.748 -1.742 42.847 1.00 85.12 113 ARG A CA 1
ATOM 925 C C . ARG A 1 113 ? -20.914 -2.802 43.563 1.00 85.12 113 ARG A C 1
ATOM 927 O O . ARG A 1 113 ? -19.737 -2.552 43.799 1.00 85.12 113 ARG A O 1
ATOM 934 N N . THR A 1 114 ? -21.472 -3.983 43.832 1.00 87.62 114 THR A N 1
ATOM 935 C CA . THR A 1 114 ? -20.756 -5.093 44.480 1.00 87.62 114 THR A CA 1
ATOM 936 C C . THR A 1 114 ? -19.504 -5.483 43.700 1.00 87.62 114 THR A C 1
ATOM 938 O O . THR A 1 114 ? -18.451 -5.640 44.305 1.00 87.62 114 THR A O 1
ATOM 941 N N . LEU A 1 115 ? -19.574 -5.549 42.365 1.00 83.56 115 LEU A N 1
ATOM 942 C CA . LEU A 1 115 ? -18.390 -5.797 41.533 1.00 83.56 115 LEU A CA 1
ATOM 943 C C . LEU A 1 115 ? -17.299 -4.740 41.716 1.00 83.56 115 LEU A C 1
ATOM 945 O O . LEU A 1 115 ? -16.117 -5.055 41.655 1.00 83.56 115 LEU A O 1
ATOM 949 N N . SER A 1 116 ? -17.688 -3.480 41.902 1.00 79.62 116 SER A N 1
ATOM 950 C CA . SER A 1 116 ? -16.750 -2.363 42.061 1.00 79.62 116 SER A CA 1
ATOM 951 C C . SER A 1 116 ? -16.165 -2.266 43.476 1.00 79.62 116 SER A C 1
ATOM 953 O O . SER A 1 116 ? -15.135 -1.620 43.674 1.00 79.62 116 SER A O 1
ATOM 955 N N . GLU A 1 117 ? -16.842 -2.861 44.458 1.00 83.69 117 GLU A N 1
ATOM 956 C CA . GLU A 1 117 ? -16.448 -2.887 45.869 1.00 83.69 117 GLU A CA 1
ATOM 957 C C . GLU A 1 117 ? -15.678 -4.160 46.250 1.00 83.69 117 GLU A C 1
ATOM 959 O O . GLU A 1 117 ? -15.115 -4.212 47.342 1.00 83.69 117 GLU A O 1
ATOM 964 N N . GLU A 1 118 ? -15.619 -5.153 45.356 1.00 84.25 118 GLU A N 1
ATOM 965 C CA . GLU A 1 118 ? -14.891 -6.403 45.561 1.00 84.25 118 GLU A CA 1
ATOM 966 C C . GLU A 1 118 ? -13.390 -6.134 45.773 1.00 84.25 118 GLU A C 1
ATOM 968 O O . GLU A 1 118 ? -12.730 -5.407 45.019 1.00 84.25 118 GLU A O 1
ATOM 973 N N . GLU A 1 119 ? -12.862 -6.683 46.867 1.00 85.44 119 GLU A N 1
ATOM 974 C CA . GLU A 1 119 ? -11.469 -6.523 47.266 1.00 85.44 119 GLU A CA 1
ATOM 975 C C . GLU A 1 119 ? -10.627 -7.646 46.667 1.00 85.44 119 GLU A C 1
ATOM 977 O O . GLU A 1 119 ? -10.848 -8.829 46.926 1.00 85.44 119 GLU A O 1
ATOM 982 N N . HIS A 1 120 ? -9.634 -7.262 45.872 1.00 82.25 120 HIS A N 1
ATOM 983 C CA . HIS A 1 120 ? -8.696 -8.180 45.246 1.00 82.25 120 HIS A CA 1
ATOM 984 C C . HIS A 1 120 ? -7.342 -8.077 45.935 1.00 82.25 120 HIS A C 1
ATOM 986 O O . HIS A 1 120 ? -6.879 -6.992 46.281 1.00 82.25 120 HIS A O 1
ATOM 992 N N . THR A 1 121 ? -6.703 -9.226 46.144 1.00 84.50 121 THR A N 1
ATOM 993 C CA . THR A 1 121 ? -5.330 -9.280 46.649 1.00 84.50 121 THR A CA 1
ATOM 994 C C . THR A 1 121 ? -4.390 -9.358 45.457 1.00 84.50 121 THR A C 1
ATOM 996 O O . THR A 1 121 ? -4.389 -10.358 44.740 1.00 84.50 121 THR A O 1
ATOM 999 N N . GLU A 1 122 ? -3.607 -8.307 45.242 1.00 83.50 122 GLU A N 1
ATOM 1000 C CA . GLU A 1 122 ? -2.663 -8.210 44.130 1.00 83.50 122 GLU A CA 1
ATOM 1001 C C . GLU A 1 122 ? -1.218 -8.208 44.649 1.00 83.50 122 GLU A C 1
ATOM 1003 O O . GLU A 1 122 ? -0.954 -7.702 45.748 1.00 83.50 122 GLU A O 1
ATOM 1008 N N . PRO A 1 123 ? -0.260 -8.790 43.905 1.00 82.88 123 PRO A N 1
ATOM 1009 C CA . PRO A 1 123 ? 1.154 -8.673 44.242 1.00 82.88 123 PRO A CA 1
ATOM 1010 C C . PRO A 1 123 ? 1.581 -7.199 44.241 1.00 82.88 123 PRO A C 1
ATOM 1012 O O . PRO A 1 123 ? 1.256 -6.470 43.310 1.00 82.88 123 PRO A O 1
ATOM 1015 N N . SER A 1 124 ? 2.326 -6.760 45.258 1.00 82.50 124 SER A N 1
ATOM 1016 C CA . SER A 1 124 ? 2.979 -5.441 45.239 1.00 82.50 124 SER A CA 1
ATOM 1017 C C . SER A 1 124 ? 4.130 -5.410 44.231 1.00 82.50 124 SER A C 1
ATOM 1019 O O . SER A 1 124 ? 4.844 -6.410 44.100 1.00 82.50 124 SER A O 1
ATOM 1021 N N . GLU A 1 125 ? 4.391 -4.263 43.612 1.00 77.50 125 GLU A N 1
ATOM 1022 C CA . GLU A 1 125 ? 5.502 -4.071 42.677 1.00 77.50 125 GLU A CA 1
ATOM 1023 C C . GLU A 1 125 ? 6.782 -3.561 43.376 1.00 77.50 125 GLU A C 1
ATOM 1025 O O . GLU A 1 125 ? 6.716 -2.887 44.413 1.00 77.50 125 GLU A O 1
ATOM 1030 N N . PRO A 1 126 ? 7.985 -3.856 42.837 1.00 72.69 126 PRO A N 1
ATOM 1031 C CA . PRO A 1 126 ? 9.236 -3.300 43.350 1.00 72.69 126 PRO A CA 1
ATOM 1032 C C . PRO A 1 126 ? 9.233 -1.763 43.289 1.00 72.69 126 PRO A C 1
ATOM 1034 O O . PRO A 1 126 ? 9.342 -1.172 42.218 1.00 72.69 126 PRO A O 1
ATOM 1037 N N . GLY A 1 127 ? 9.134 -1.113 44.450 1.00 75.12 127 GLY A N 1
ATOM 1038 C CA . GLY A 1 127 ? 8.986 0.344 44.570 1.00 75.12 127 GLY A CA 1
ATOM 1039 C C . GLY A 1 127 ? 7.782 0.762 45.415 1.00 75.12 127 GLY A C 1
ATOM 1040 O O . GLY A 1 127 ? 7.756 1.882 45.927 1.00 75.12 127 GLY A O 1
ATOM 1041 N N . ASP A 1 128 ? 6.837 -0.152 45.639 1.00 81.31 128 ASP A N 1
ATOM 1042 C CA . ASP A 1 128 ? 5.710 0.078 46.534 1.00 81.31 128 ASP A CA 1
ATOM 1043 C C . ASP A 1 128 ? 6.145 0.133 47.997 1.00 81.31 128 ASP A C 1
ATOM 1045 O O . ASP A 1 128 ? 7.002 -0.626 48.458 1.00 81.31 128 ASP A O 1
ATOM 1049 N N . ARG A 1 129 ? 5.474 0.993 48.774 1.00 82.69 129 ARG A N 1
ATOM 1050 C CA . ARG A 1 129 ? 5.764 1.207 50.203 1.00 82.69 129 ARG A CA 1
ATOM 1051 C C . ARG A 1 129 ? 5.705 -0.081 51.035 1.00 82.69 129 ARG A C 1
ATOM 1053 O O . ARG A 1 129 ? 6.386 -0.166 52.053 1.00 82.69 129 ARG A O 1
ATOM 1060 N N . ASN A 1 130 ? 4.896 -1.052 50.610 1.00 83.88 130 ASN A N 1
ATOM 1061 C CA . ASN A 1 130 ? 4.637 -2.292 51.339 1.00 83.88 130 ASN A CA 1
ATOM 1062 C C . ASN A 1 130 ? 5.270 -3.534 50.688 1.00 83.88 130 ASN A C 1
ATOM 1064 O O . ASN A 1 130 ? 5.008 -4.643 51.156 1.00 83.88 130 ASN A O 1
ATOM 1068 N N . TYR A 1 131 ? 6.107 -3.375 49.655 1.00 81.69 131 TYR A N 1
ATOM 1069 C CA . TYR A 1 131 ? 6.777 -4.502 49.002 1.00 81.69 131 TYR A CA 1
ATOM 1070 C C . TYR A 1 131 ? 7.620 -5.313 50.009 1.00 81.69 131 TYR A C 1
ATOM 1072 O O . TYR A 1 131 ? 8.354 -4.711 50.800 1.00 81.69 131 TYR A O 1
ATOM 1080 N N . PRO A 1 132 ? 7.560 -6.662 50.011 1.00 85.75 132 PRO A N 1
ATOM 1081 C CA . PRO A 1 132 ? 6.923 -7.549 49.026 1.00 85.75 132 PRO A CA 1
ATOM 1082 C C . PRO A 1 132 ? 5.504 -8.021 49.401 1.00 85.75 132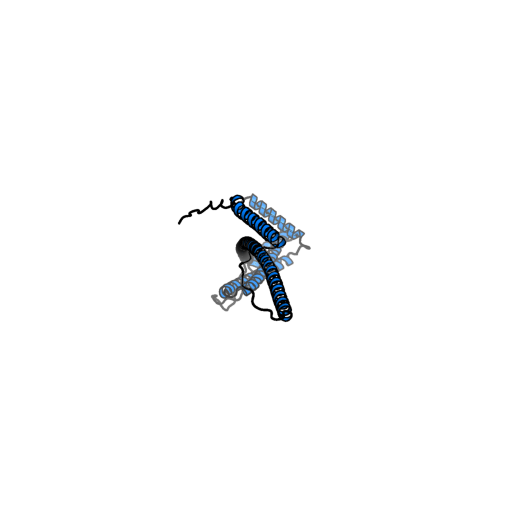 PRO A C 1
ATOM 1084 O O . PRO A 1 132 ? 5.023 -9.011 48.848 1.00 85.75 132 PRO A O 1
ATOM 1087 N N . ASN A 1 133 ? 4.851 -7.398 50.386 1.00 87.19 133 ASN A N 1
ATOM 1088 C CA . ASN A 1 133 ? 3.553 -7.869 50.858 1.00 87.19 133 ASN A CA 1
ATOM 1089 C C . ASN A 1 133 ? 2.441 -7.527 49.853 1.00 87.19 133 ASN A C 1
ATOM 1091 O O . ASN A 1 133 ? 2.388 -6.389 49.381 1.00 87.19 133 ASN A O 1
ATOM 1095 N N . PRO A 1 134 ? 1.513 -8.463 49.576 1.00 85.69 134 PRO A N 1
ATOM 1096 C CA . PRO A 1 134 ? 0.375 -8.200 48.707 1.00 85.69 134 PRO A CA 1
ATOM 1097 C C . PRO A 1 134 ? -0.438 -6.993 49.175 1.00 85.69 134 PRO A C 1
ATOM 1099 O O . PRO A 1 134 ? -0.597 -6.760 50.376 1.00 85.69 134 PRO A O 1
ATOM 1102 N N . THR A 1 135 ? -0.981 -6.248 48.219 1.00 84.44 135 THR A N 1
ATOM 1103 C CA . THR A 1 135 ? -1.824 -5.082 48.484 1.00 84.44 135 THR A CA 1
ATOM 1104 C C . THR A 1 135 ? -3.276 -5.414 48.170 1.00 84.44 135 THR A C 1
ATOM 1106 O O . THR A 1 135 ? -3.575 -6.116 47.204 1.00 84.44 135 THR A O 1
ATOM 1109 N N . ILE A 1 136 ? -4.188 -4.919 49.007 1.00 84.88 136 ILE A N 1
ATOM 1110 C CA . ILE A 1 136 ? -5.625 -5.027 48.764 1.00 84.88 136 ILE A CA 1
ATOM 1111 C C . ILE A 1 136 ? -6.036 -3.864 47.866 1.00 84.88 136 ILE A C 1
ATOM 1113 O O . ILE A 1 136 ? -5.879 -2.699 48.238 1.00 84.88 136 ILE A O 1
ATOM 1117 N N . VAL A 1 137 ? -6.561 -4.185 46.689 1.00 81.94 137 VAL A N 1
ATOM 1118 C CA . VAL A 1 137 ? -6.980 -3.217 45.677 1.00 81.94 137 VAL A CA 1
ATOM 1119 C C . VAL A 1 137 ? -8.455 -3.434 45.364 1.00 81.94 137 VAL A C 1
ATOM 1121 O O . VAL A 1 137 ? -8.921 -4.561 45.214 1.00 81.94 137 VAL A O 1
ATOM 1124 N N . ARG A 1 138 ? -9.207 -2.337 45.246 1.00 81.19 138 ARG A N 1
ATOM 1125 C CA . ARG A 1 138 ? -10.578 -2.366 44.726 1.00 81.19 138 ARG A CA 1
ATOM 1126 C C . ARG A 1 138 ? -10.548 -2.059 43.240 1.00 81.19 138 ARG A C 1
ATOM 1128 O O . ARG A 1 138 ? -10.126 -0.972 42.831 1.00 81.19 138 ARG A O 1
ATOM 1135 N N . ARG A 1 139 ? -10.986 -3.016 42.424 1.00 75.50 139 ARG A N 1
ATOM 1136 C CA . ARG A 1 139 ? -10.980 -2.882 40.966 1.00 75.50 139 ARG A CA 1
ATOM 1137 C C . ARG A 1 139 ? -12.179 -2.047 40.536 1.00 75.50 139 ARG A C 1
ATOM 1139 O O . ARG A 1 139 ? -13.317 -2.497 40.526 1.00 75.50 139 ARG A O 1
ATOM 1146 N N . SER A 1 140 ? -11.932 -0.799 40.145 1.00 72.81 140 SER A N 1
ATOM 1147 C CA . SER A 1 140 ? -12.966 0.010 39.494 1.00 72.81 140 SER A CA 1
ATOM 1148 C C . SER A 1 140 ? -13.059 -0.372 38.016 1.00 72.81 140 SER A C 1
ATOM 1150 O O . SER A 1 140 ? -12.525 0.329 37.153 1.00 72.81 140 SER A O 1
ATOM 1152 N N . TRP A 1 141 ? -13.748 -1.481 37.726 1.00 67.69 141 TRP A N 1
ATOM 1153 C CA . TRP A 1 141 ? -13.898 -2.038 36.374 1.00 67.69 141 TRP A CA 1
ATOM 1154 C C . TRP A 1 141 ? -14.380 -0.992 35.360 1.00 67.69 141 TRP A C 1
ATOM 1156 O O . TRP A 1 141 ? -13.817 -0.863 34.276 1.00 67.69 141 TRP A O 1
ATOM 1166 N N . MET A 1 142 ? -15.356 -0.159 35.744 1.00 65.12 142 MET A N 1
ATOM 1167 C CA . MET A 1 142 ? -15.883 0.896 34.871 1.00 65.12 142 MET A CA 1
ATOM 1168 C C . MET A 1 142 ? -14.886 2.028 34.591 1.00 65.12 142 MET A C 1
ATOM 1170 O O . MET A 1 142 ? -14.845 2.525 33.466 1.00 65.12 142 MET A O 1
ATOM 1174 N N . ARG A 1 143 ? -14.065 2.454 35.567 1.00 67.94 143 ARG A N 1
ATOM 1175 C CA . ARG A 1 143 ? -13.036 3.480 35.303 1.00 67.94 143 ARG A CA 1
ATOM 1176 C C . ARG A 1 143 ? -11.912 2.920 34.451 1.00 67.94 143 ARG A C 1
ATOM 1178 O O . ARG A 1 143 ? -11.533 3.558 33.476 1.00 67.94 143 ARG A O 1
ATOM 1185 N N . GLN A 1 144 ? -11.395 1.749 34.813 1.00 64.25 144 GLN A N 1
ATOM 1186 C CA . GLN A 1 144 ? -10.276 1.130 34.107 1.00 64.25 144 GLN A CA 1
ATOM 1187 C C . GLN A 1 144 ? -10.643 0.823 32.660 1.00 64.25 144 GLN A C 1
ATOM 1189 O O . GLN A 1 144 ? -9.873 1.154 31.768 1.00 64.25 144 GLN A O 1
ATOM 1194 N N . MET A 1 145 ? -11.853 0.322 32.406 1.00 61.53 145 MET A N 1
ATOM 1195 C CA . MET A 1 145 ? -12.321 0.093 31.043 1.00 61.53 145 MET A CA 1
ATOM 1196 C C . MET A 1 145 ? -12.527 1.397 30.276 1.00 61.53 145 MET A C 1
ATOM 1198 O O . MET A 1 145 ? -12.130 1.488 29.122 1.00 61.53 145 MET A O 1
ATOM 1202 N N . LYS A 1 146 ? -13.097 2.437 30.899 1.00 64.06 146 LYS A N 1
ATOM 1203 C CA . LYS A 1 146 ? -13.238 3.743 30.244 1.00 64.06 146 LYS A CA 1
ATOM 1204 C C . LYS A 1 146 ? -11.871 4.273 29.803 1.00 64.06 146 LYS A C 1
ATOM 1206 O O . LYS A 1 146 ? -11.735 4.699 28.662 1.00 64.06 146 LYS A O 1
ATOM 1211 N N . HIS A 1 147 ? -10.859 4.179 30.664 1.00 63.72 147 HIS A N 1
ATOM 1212 C CA . HIS A 1 147 ? -9.487 4.547 30.319 1.00 63.72 147 HIS A CA 1
ATOM 1213 C C . HIS A 1 147 ? -8.878 3.634 29.247 1.00 63.72 147 HIS A C 1
ATOM 1215 O O . HIS A 1 147 ? -8.345 4.153 28.277 1.00 63.72 147 HIS A O 1
ATOM 1221 N N . ALA A 1 148 ? -9.021 2.310 29.351 1.00 58.81 148 ALA A N 1
ATOM 1222 C CA . ALA A 1 148 ? -8.495 1.361 28.368 1.00 58.81 148 ALA A CA 1
ATOM 1223 C C . ALA A 1 148 ? -9.134 1.533 26.979 1.00 58.81 148 ALA A C 1
ATOM 1225 O O . ALA A 1 148 ? -8.429 1.507 25.975 1.00 58.81 148 ALA A O 1
ATOM 1226 N N . CYS A 1 149 ? -10.446 1.776 26.909 1.00 57.00 149 CYS A N 1
ATOM 1227 C CA . CYS A 1 149 ? -11.150 2.084 25.666 1.00 57.00 149 CYS A CA 1
ATOM 1228 C C . CYS A 1 149 ? -10.661 3.392 25.044 1.00 57.00 149 CYS A C 1
ATOM 1230 O O . CYS A 1 149 ? -10.447 3.434 23.836 1.00 57.00 149 CYS A O 1
ATOM 1232 N N . PHE A 1 150 ? -10.495 4.456 25.841 1.00 63.03 150 PHE A N 1
ATOM 1233 C CA . PHE A 1 150 ? -9.983 5.730 25.330 1.00 63.03 150 PHE A CA 1
ATOM 1234 C C . PHE A 1 150 ? -8.537 5.607 24.853 1.00 63.03 150 PHE A C 1
ATOM 1236 O O . PHE A 1 150 ? -8.243 6.027 23.738 1.00 63.03 150 PHE A O 1
ATOM 1243 N N . ASP A 1 151 ? -7.674 4.969 25.642 1.00 63.91 151 ASP A N 1
ATOM 1244 C CA . ASP A 1 151 ? -6.280 4.704 25.286 1.00 63.91 151 ASP A CA 1
ATOM 1245 C C . ASP A 1 151 ? -6.177 3.878 23.999 1.00 63.91 151 ASP A C 1
ATOM 1247 O O . ASP A 1 151 ? -5.375 4.198 23.125 1.00 63.91 151 ASP A O 1
ATOM 1251 N N . LEU A 1 152 ? -6.996 2.830 23.861 1.00 61.16 152 LEU A N 1
ATOM 1252 C CA . LEU A 1 152 ? -7.022 1.991 22.667 1.00 61.16 152 LEU A CA 1
ATOM 1253 C C . LEU A 1 152 ? -7.537 2.767 21.452 1.00 61.16 152 LEU A C 1
ATOM 1255 O O . LEU A 1 152 ? -6.979 2.642 20.367 1.00 61.16 152 LEU A O 1
ATOM 1259 N N .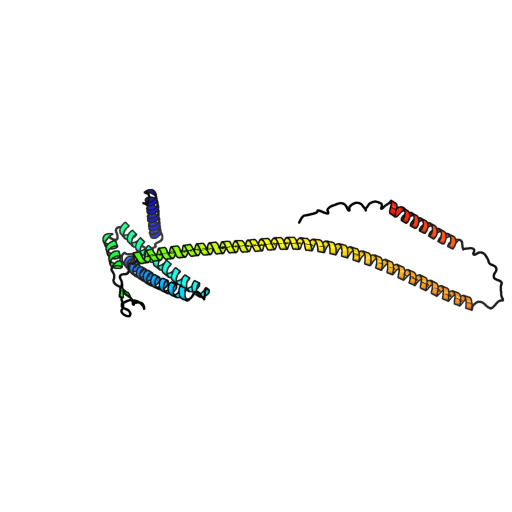 HIS A 1 153 ? -8.580 3.578 21.622 1.00 63.97 153 HIS A N 1
ATOM 1260 C CA . HIS A 1 153 ? -9.128 4.386 20.537 1.00 63.97 153 HIS A CA 1
ATOM 1261 C C . HIS A 1 153 ? -8.124 5.442 20.056 1.00 63.97 153 HIS A C 1
ATOM 1263 O O . HIS A 1 153 ? -7.966 5.636 18.852 1.00 63.97 153 HIS A O 1
ATOM 1269 N N . ASP A 1 154 ? -7.397 6.076 20.978 1.00 68.62 154 ASP A N 1
ATOM 1270 C CA . ASP A 1 154 ? -6.314 6.999 20.646 1.00 68.62 154 ASP A CA 1
ATOM 1271 C C . ASP A 1 154 ? -5.118 6.290 19.995 1.00 68.62 154 ASP A C 1
ATOM 1273 O O . ASP A 1 154 ? -4.558 6.821 19.034 1.00 68.62 154 ASP A O 1
ATOM 1277 N N . ASP A 1 155 ? -4.741 5.094 20.458 1.00 68.50 155 ASP A N 1
ATOM 1278 C CA . ASP A 1 155 ? -3.683 4.291 19.832 1.00 68.50 155 ASP A CA 1
ATOM 1279 C C . ASP A 1 155 ? -4.080 3.869 18.403 1.00 68.50 155 ASP A C 1
ATOM 1281 O O . ASP A 1 155 ? -3.272 4.009 17.484 1.00 68.50 155 ASP A O 1
ATOM 1285 N N . ILE A 1 156 ? -5.327 3.429 18.183 1.00 65.62 156 ILE A N 1
ATOM 1286 C CA . ILE A 1 156 ? -5.863 3.105 16.847 1.00 65.62 156 ILE A CA 1
ATOM 1287 C C . ILE A 1 156 ? -5.861 4.348 15.954 1.00 65.62 156 ILE A C 1
ATOM 1289 O O . ILE A 1 156 ? -5.452 4.278 14.795 1.00 65.62 156 ILE A O 1
ATOM 1293 N N . ARG A 1 157 ? -6.287 5.500 16.482 1.00 75.69 157 ARG A N 1
ATOM 1294 C CA . ARG A 1 157 ? -6.282 6.765 15.742 1.00 75.69 157 ARG A CA 1
ATOM 1295 C C . ARG A 1 157 ? -4.872 7.145 15.293 1.00 75.69 157 ARG A C 1
ATOM 1297 O O . ARG A 1 157 ? -4.680 7.410 14.111 1.00 75.69 157 ARG A O 1
ATOM 1304 N N . ARG A 1 158 ? -3.881 7.085 16.190 1.00 73.62 158 ARG A N 1
ATOM 1305 C CA . ARG A 1 158 ? -2.470 7.346 15.844 1.00 73.62 158 ARG A CA 1
ATOM 1306 C C . ARG A 1 158 ? -1.936 6.357 14.815 1.00 73.62 158 ARG A C 1
ATOM 1308 O O . ARG A 1 158 ? -1.248 6.764 13.889 1.00 73.62 158 ARG A O 1
ATOM 1315 N N . GLN A 1 159 ? -2.264 5.071 14.940 1.00 71.25 159 GLN A N 1
ATOM 1316 C CA . GLN A 1 159 ? -1.861 4.073 13.945 1.00 71.25 159 GLN A CA 1
ATOM 1317 C C . GLN A 1 159 ? -2.454 4.369 12.567 1.00 71.25 159 GLN A C 1
ATOM 1319 O O . GLN A 1 159 ? -1.753 4.246 11.566 1.00 71.25 159 GLN A O 1
ATOM 1324 N N . ASN A 1 160 ? -3.718 4.787 12.502 1.00 71.06 160 ASN A N 1
ATOM 1325 C CA . ASN A 1 160 ? -4.348 5.167 11.242 1.00 71.06 160 ASN A CA 1
ATOM 1326 C C . ASN A 1 160 ? -3.677 6.401 10.619 1.00 71.06 160 ASN A C 1
ATOM 1328 O O . ASN A 1 160 ? -3.407 6.384 9.420 1.00 71.06 160 ASN A O 1
ATOM 1332 N N . GLU A 1 161 ? -3.343 7.415 11.423 1.00 82.12 161 GLU A N 1
ATOM 1333 C CA . GLU A 1 161 ? -2.580 8.593 10.979 1.00 82.12 161 GLU A CA 1
ATOM 1334 C C . GLU A 1 161 ? -1.191 8.185 10.433 1.00 82.12 161 GLU A C 1
ATOM 1336 O O . GLU A 1 161 ? -0.810 8.573 9.329 1.00 82.12 161 GLU A O 1
ATOM 1341 N N . GLU A 1 162 ? -0.458 7.312 11.136 1.00 81.44 162 GLU A N 1
ATOM 1342 C CA . GLU A 1 162 ? 0.847 6.798 10.684 1.00 81.44 162 GLU A CA 1
ATOM 1343 C C . GLU A 1 162 ? 0.754 5.979 9.381 1.00 81.44 162 GLU A C 1
ATOM 1345 O O . GLU A 1 162 ? 1.641 6.056 8.518 1.00 81.44 162 GLU A O 1
ATOM 1350 N N . ILE A 1 163 ? -0.309 5.180 9.228 1.00 75.06 163 ILE A N 1
ATOM 1351 C CA . ILE A 1 163 ? -0.586 4.402 8.014 1.00 75.06 163 ILE A CA 1
ATOM 1352 C C . ILE A 1 163 ? -0.896 5.340 6.846 1.00 75.06 163 ILE A C 1
ATOM 1354 O O . ILE A 1 163 ? -0.364 5.138 5.752 1.00 75.06 163 ILE A O 1
ATOM 1358 N N . GLU A 1 164 ? -1.713 6.369 7.062 1.00 86.12 164 GLU A N 1
ATOM 1359 C CA . GLU A 1 164 ? -2.054 7.358 6.040 1.00 86.12 164 GLU A CA 1
ATOM 1360 C C . GLU A 1 164 ? -0.806 8.113 5.556 1.00 86.12 164 GLU A C 1
ATOM 1362 O O . GLU A 1 164 ? -0.540 8.164 4.349 1.00 86.12 164 GLU A O 1
ATOM 1367 N N . ASP A 1 165 ? 0.043 8.561 6.482 1.00 87.56 165 ASP A N 1
ATOM 1368 C CA . ASP A 1 165 ? 1.337 9.180 6.178 1.00 87.56 165 ASP A CA 1
ATOM 1369 C C . ASP A 1 165 ? 2.281 8.237 5.414 1.00 87.56 165 ASP A C 1
ATOM 1371 O O . ASP A 1 165 ? 3.051 8.651 4.537 1.00 87.56 165 ASP A O 1
ATOM 1375 N N . CYS A 1 166 ? 2.269 6.942 5.741 1.00 87.19 166 CYS A N 1
ATOM 1376 C CA . CYS A 1 166 ? 3.034 5.929 5.018 1.00 87.19 166 CYS A CA 1
ATOM 1377 C C . CYS A 1 166 ? 2.530 5.768 3.576 1.00 87.19 166 CYS A C 1
ATOM 1379 O O . CYS A 1 166 ? 3.325 5.813 2.632 1.00 87.19 166 CYS A O 1
ATOM 1381 N N . ILE A 1 167 ? 1.212 5.648 3.391 1.00 87.44 167 ILE A N 1
ATOM 1382 C CA . ILE A 1 167 ? 0.573 5.549 2.074 1.00 87.44 167 ILE A CA 1
ATOM 1383 C C . ILE A 1 167 ? 0.896 6.784 1.232 1.00 87.44 167 ILE A C 1
ATOM 1385 O O . ILE A 1 167 ? 1.250 6.649 0.059 1.00 87.44 167 ILE A O 1
ATOM 1389 N N . GLN A 1 168 ? 0.832 7.978 1.819 1.00 91.62 168 GLN A N 1
ATOM 1390 C CA . GLN A 1 168 ? 1.109 9.218 1.104 1.00 91.62 168 GLN A CA 1
ATOM 1391 C C . GLN A 1 168 ? 2.575 9.313 0.658 1.00 91.62 168 GLN A C 1
ATOM 1393 O O . GLN A 1 168 ? 2.853 9.696 -0.482 1.00 91.62 168 GLN A O 1
ATOM 1398 N N . ARG A 1 169 ? 3.521 8.879 1.501 1.00 90.56 169 ARG A N 1
ATOM 1399 C CA . ARG A 1 169 ? 4.940 8.774 1.119 1.00 90.56 169 ARG A CA 1
ATOM 1400 C C . ARG A 1 169 ? 5.165 7.761 -0.002 1.00 90.56 169 ARG A C 1
ATOM 1402 O O . ARG A 1 169 ? 5.882 8.064 -0.953 1.00 90.56 169 ARG A O 1
ATOM 1409 N N . MET A 1 170 ? 4.537 6.586 0.070 1.00 89.44 170 MET A N 1
ATOM 1410 C CA . MET A 1 170 ? 4.637 5.570 -0.987 1.00 89.44 170 MET A CA 1
ATOM 1411 C C . MET A 1 170 ? 4.082 6.067 -2.325 1.00 89.44 170 MET A C 1
ATOM 1413 O O . MET A 1 170 ? 4.715 5.846 -3.357 1.00 89.44 170 MET A O 1
ATOM 1417 N N . LYS A 1 171 ? 2.952 6.785 -2.314 1.00 92.81 171 LYS A N 1
ATOM 1418 C CA . LYS A 1 171 ? 2.409 7.441 -3.515 1.00 92.81 171 LYS A CA 1
ATOM 1419 C C . LYS A 1 171 ? 3.418 8.422 -4.112 1.00 92.81 171 LYS A C 1
ATOM 1421 O O . LYS A 1 171 ? 3.728 8.318 -5.294 1.00 92.81 171 LYS A O 1
ATOM 1426 N N . GLY A 1 172 ? 4.020 9.278 -3.282 1.00 94.81 172 GLY A N 1
ATOM 1427 C CA . GLY A 1 172 ? 5.060 10.213 -3.724 1.00 94.81 172 GLY A CA 1
ATOM 1428 C C . GLY A 1 172 ? 6.271 9.524 -4.369 1.00 94.81 172 GLY A C 1
ATOM 1429 O O . GLY A 1 172 ? 6.758 9.975 -5.406 1.00 94.81 172 GLY A O 1
ATOM 1430 N N . PHE A 1 173 ? 6.734 8.400 -3.810 1.00 93.56 173 PHE A N 1
ATOM 1431 C CA . PHE A 1 173 ? 7.808 7.608 -4.421 1.00 93.56 173 PHE A CA 1
ATOM 1432 C C . PHE A 1 173 ? 7.393 6.980 -5.754 1.00 93.56 173 PHE A C 1
ATOM 1434 O O . PHE A 1 173 ? 8.162 7.030 -6.714 1.00 93.56 173 PHE A O 1
ATOM 1441 N N . SER A 1 174 ? 6.186 6.417 -5.829 1.00 94.31 174 SER A N 1
ATOM 1442 C CA . SER A 1 174 ? 5.645 5.841 -7.063 1.00 94.31 174 SER A CA 1
ATOM 1443 C C . SER A 1 174 ? 5.574 6.886 -8.180 1.00 94.31 174 SER A C 1
ATOM 1445 O O . SER A 1 174 ? 6.054 6.641 -9.287 1.00 94.31 174 SER A O 1
ATOM 1447 N N . ASP A 1 175 ? 5.062 8.081 -7.882 1.00 96.94 175 ASP A N 1
ATOM 1448 C CA . ASP A 1 175 ? 4.963 9.177 -8.849 1.00 96.94 175 ASP A CA 1
ATOM 1449 C C . ASP A 1 175 ? 6.344 9.639 -9.334 1.00 96.94 175 ASP A C 1
ATOM 1451 O O . ASP A 1 175 ? 6.550 9.866 -10.531 1.00 96.94 175 ASP A O 1
ATOM 1455 N N . ALA A 1 176 ? 7.322 9.724 -8.426 1.00 96.94 176 ALA A N 1
ATOM 1456 C CA . ALA A 1 176 ? 8.699 10.070 -8.770 1.00 96.94 176 ALA A CA 1
ATOM 1457 C C . ALA A 1 176 ? 9.344 9.030 -9.703 1.00 96.94 176 ALA A C 1
ATOM 1459 O O . ALA A 1 176 ? 9.972 9.404 -10.698 1.00 96.94 176 ALA A O 1
ATOM 1460 N N .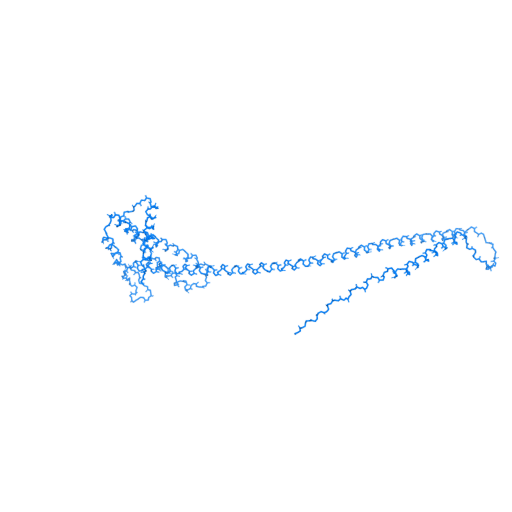 ILE A 1 177 ? 9.152 7.735 -9.426 1.00 96.56 177 ILE A N 1
ATOM 1461 C CA . ILE A 1 177 ? 9.644 6.642 -10.278 1.00 96.56 177 ILE A CA 1
ATOM 1462 C C . ILE A 1 177 ? 8.996 6.720 -11.660 1.00 96.56 177 ILE A C 1
ATOM 1464 O O . ILE A 1 177 ? 9.702 6.711 -12.668 1.00 96.56 177 ILE A O 1
ATOM 1468 N N . MET A 1 178 ? 7.671 6.866 -11.721 1.00 96.88 178 MET A N 1
ATOM 1469 C CA . MET A 1 178 ? 6.946 6.951 -12.989 1.00 96.88 178 MET A CA 1
ATOM 1470 C C . MET A 1 178 ? 7.410 8.143 -13.830 1.00 96.88 178 MET A C 1
ATOM 1472 O O . MET A 1 178 ? 7.655 7.989 -15.027 1.00 96.88 178 MET A O 1
ATOM 1476 N N . LYS A 1 179 ? 7.627 9.307 -13.206 1.00 97.88 179 LYS A N 1
ATOM 1477 C CA . LYS A 1 179 ? 8.161 10.503 -13.876 1.00 97.88 179 LYS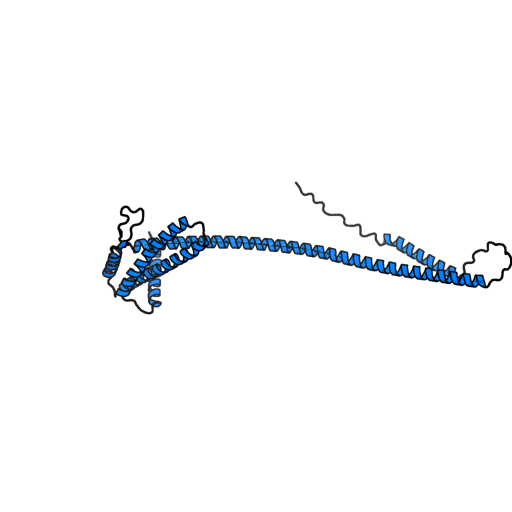 A CA 1
ATOM 1478 C C . LYS A 1 179 ? 9.589 10.305 -14.396 1.00 97.88 179 LYS A C 1
ATOM 1480 O O . LYS A 1 179 ? 9.943 10.822 -15.456 1.00 97.88 179 LYS A O 1
ATOM 1485 N N . GLN A 1 180 ? 10.425 9.554 -13.681 1.00 97.75 180 GLN A N 1
ATOM 1486 C CA . GLN A 1 180 ? 11.765 9.220 -14.163 1.00 97.75 180 GLN A CA 1
ATOM 1487 C C . GLN A 1 180 ? 11.713 8.215 -15.324 1.00 97.75 180 GLN A C 1
ATOM 1489 O O . GLN A 1 180 ? 12.448 8.363 -16.302 1.00 97.75 180 GLN A O 1
ATOM 1494 N N . CYS A 1 181 ? 10.829 7.217 -15.254 1.00 96.69 181 CYS A N 1
ATOM 1495 C CA . CYS A 1 181 ? 10.622 6.242 -16.322 1.00 96.69 181 CYS A CA 1
ATOM 1496 C C . CYS A 1 181 ? 10.142 6.903 -17.621 1.00 96.69 181 CYS A C 1
ATOM 1498 O O . CYS A 1 181 ? 10.661 6.572 -18.688 1.00 96.69 181 CYS A O 1
ATOM 1500 N N . THR A 1 182 ? 9.215 7.865 -17.554 1.00 97.50 182 THR A N 1
ATOM 1501 C CA . THR A 1 182 ? 8.755 8.604 -18.743 1.00 97.50 182 THR A CA 1
ATOM 1502 C C . THR A 1 182 ? 9.881 9.423 -19.367 1.00 97.50 182 THR A C 1
ATOM 1504 O O . THR A 1 182 ? 10.119 9.303 -20.570 1.00 97.50 182 THR A O 1
ATOM 1507 N N . LYS A 1 183 ? 10.656 10.154 -18.555 1.00 97.25 183 LYS A N 1
ATOM 1508 C CA . LYS A 1 183 ? 11.832 10.904 -19.024 1.00 97.25 183 LYS A CA 1
ATOM 1509 C C . LYS A 1 183 ? 12.867 9.993 -19.697 1.00 97.25 183 LYS A C 1
ATOM 1511 O O . LYS A 1 183 ? 13.392 10.320 -20.761 1.00 97.25 183 LYS A O 1
ATOM 1516 N N . ASN A 1 184 ? 13.138 8.825 -19.114 1.00 96.56 184 ASN A N 1
ATOM 1517 C CA . ASN A 1 184 ? 14.060 7.844 -19.692 1.00 96.56 184 ASN A CA 1
ATOM 1518 C C . ASN A 1 184 ? 13.533 7.265 -21.015 1.00 96.56 184 ASN A C 1
ATOM 1520 O O . ASN A 1 184 ? 14.308 7.063 -21.953 1.00 96.56 184 ASN A O 1
ATOM 1524 N N . ALA A 1 185 ? 12.225 7.014 -21.114 1.00 97.31 185 ALA A N 1
ATOM 1525 C CA . ALA A 1 185 ? 11.598 6.523 -22.338 1.00 97.31 185 ALA A CA 1
ATOM 1526 C C . ALA A 1 185 ? 11.679 7.558 -23.472 1.00 97.31 185 ALA A C 1
ATOM 1528 O O . ALA A 1 185 ? 11.982 7.204 -24.612 1.00 97.31 185 ALA A O 1
ATOM 1529 N N . GLU A 1 186 ? 11.465 8.839 -23.169 1.00 96.50 186 GLU A N 1
ATOM 1530 C CA . GLU A 1 186 ? 11.636 9.940 -24.125 1.00 96.50 186 GLU A CA 1
ATOM 1531 C C . GLU A 1 186 ? 13.090 10.075 -24.588 1.00 96.50 186 GLU A C 1
ATOM 1533 O O . GLU A 1 186 ? 13.347 10.117 -25.794 1.00 96.50 186 GLU A O 1
ATOM 1538 N N . GLY A 1 187 ? 14.050 10.034 -23.657 1.00 96.62 187 GLY A N 1
ATOM 1539 C CA . GLY A 1 187 ? 15.477 10.029 -23.991 1.00 96.62 187 GLY A CA 1
ATOM 1540 C C . GLY A 1 187 ? 15.871 8.842 -24.877 1.00 96.62 187 GLY A C 1
ATOM 1541 O O . GLY A 1 187 ? 16.597 8.998 -25.858 1.00 96.62 187 GLY A O 1
ATOM 1542 N N . SER A 1 188 ? 15.316 7.660 -24.602 1.00 97.25 188 SER A N 1
ATOM 1543 C CA . SER A 1 188 ? 15.563 6.454 -25.401 1.00 97.25 188 SER A CA 1
ATOM 1544 C C . SER A 1 188 ? 15.008 6.574 -26.825 1.00 97.25 188 SER A C 1
ATOM 1546 O O . SER A 1 188 ? 15.669 6.157 -27.776 1.00 97.25 188 SER A O 1
ATOM 1548 N N . LYS A 1 189 ? 13.830 7.191 -27.010 1.00 97.75 189 LYS A N 1
ATOM 1549 C CA . LYS A 1 189 ? 13.265 7.456 -28.348 1.00 97.75 189 LYS A CA 1
ATOM 1550 C C . LYS A 1 189 ? 14.190 8.336 -29.189 1.00 97.75 189 LYS A C 1
ATOM 1552 O O . LYS A 1 189 ? 14.383 8.048 -30.370 1.00 97.75 189 LYS A O 1
ATOM 1557 N N . TYR A 1 190 ? 14.779 9.368 -28.585 1.00 96.69 190 TYR A N 1
ATOM 1558 C CA . TYR A 1 190 ? 15.738 10.242 -29.262 1.00 96.69 190 TYR A CA 1
ATOM 1559 C C . TYR A 1 190 ? 16.992 9.477 -29.711 1.00 96.69 190 TYR A C 1
ATOM 1561 O O . TYR A 1 190 ? 17.392 9.566 -30.871 1.00 96.69 190 TYR A O 1
ATOM 1569 N N . ILE A 1 191 ? 17.564 8.649 -28.831 1.00 97.06 191 ILE A N 1
ATOM 1570 C CA . ILE A 1 191 ? 18.742 7.830 -29.160 1.00 97.06 191 ILE A CA 1
ATOM 1571 C C . ILE A 1 191 ? 18.434 6.854 -30.303 1.00 97.06 191 ILE A C 1
ATOM 1573 O O . ILE A 1 191 ? 19.213 6.750 -31.250 1.00 97.06 191 ILE A O 1
ATOM 1577 N N . ILE A 1 192 ? 17.284 6.172 -30.264 1.00 97.88 192 ILE A N 1
ATOM 1578 C CA . ILE A 1 192 ? 16.853 5.259 -31.336 1.00 97.88 192 ILE A CA 1
ATOM 1579 C C . ILE A 1 192 ? 16.748 5.995 -32.678 1.00 97.88 192 ILE A C 1
ATOM 1581 O O . ILE A 1 192 ? 17.143 5.460 -33.716 1.00 97.88 192 ILE A O 1
ATOM 1585 N N . TYR A 1 193 ? 16.221 7.219 -32.670 1.00 97.69 193 TYR A N 1
ATOM 1586 C CA . TYR A 1 193 ? 16.109 8.042 -33.869 1.00 97.69 193 TYR A CA 1
ATOM 1587 C C . TYR A 1 193 ? 17.481 8.412 -34.456 1.00 97.69 193 TYR A C 1
ATOM 1589 O O . TYR A 1 193 ? 17.691 8.248 -35.661 1.00 97.69 193 TYR A O 1
ATOM 1597 N N . GLU A 1 194 ? 18.438 8.829 -33.625 1.00 97.94 194 GLU A N 1
ATOM 1598 C CA . GLU A 1 194 ? 19.798 9.143 -34.080 1.00 97.94 194 GLU A CA 1
ATOM 1599 C C . GLU A 1 194 ? 20.551 7.898 -34.574 1.00 97.94 194 GLU A C 1
ATOM 1601 O O . GLU A 1 194 ? 21.160 7.927 -35.647 1.00 97.94 194 GLU A O 1
ATOM 1606 N N . LEU A 1 195 ? 20.424 6.760 -33.884 1.00 97.19 195 LEU A N 1
ATOM 1607 C CA . LEU A 1 195 ? 20.985 5.486 -34.351 1.00 97.19 195 LEU A CA 1
ATOM 1608 C C . LEU A 1 195 ? 20.414 5.071 -35.712 1.00 97.19 195 LEU A C 1
ATOM 1610 O O . LEU A 1 195 ? 21.150 4.578 -36.569 1.00 97.19 195 LEU A O 1
ATOM 1614 N N . ARG A 1 196 ? 19.121 5.317 -35.955 1.00 98.25 196 ARG A N 1
ATOM 1615 C CA . ARG A 1 196 ? 18.494 5.052 -37.256 1.00 98.25 196 ARG A CA 1
ATOM 1616 C C . ARG A 1 196 ? 19.102 5.918 -38.359 1.00 98.25 196 ARG A C 1
ATOM 1618 O O . ARG A 1 196 ? 19.418 5.391 -39.422 1.00 98.25 196 ARG A O 1
ATOM 1625 N N . LYS A 1 197 ? 19.332 7.214 -38.113 1.00 97.81 197 LYS A N 1
ATOM 1626 C CA . LYS A 1 197 ? 20.020 8.091 -39.080 1.00 97.81 197 LYS A CA 1
ATOM 1627 C C . LYS A 1 197 ? 21.429 7.603 -39.400 1.00 97.81 197 LYS A C 1
ATOM 1629 O O . LYS A 1 197 ? 21.814 7.583 -40.567 1.00 97.81 197 LYS A O 1
ATOM 1634 N N . VAL A 1 198 ? 22.198 7.231 -38.376 1.00 97.81 198 VAL A N 1
ATOM 1635 C CA . VAL A 1 198 ? 23.562 6.710 -38.552 1.00 97.81 198 VAL A CA 1
ATOM 1636 C C . VAL A 1 198 ? 23.541 5.414 -39.363 1.00 97.81 198 VAL A C 1
ATOM 1638 O O . VAL A 1 198 ? 24.340 5.265 -40.284 1.00 97.81 198 VAL A O 1
ATOM 1641 N N . SER A 1 199 ? 22.590 4.517 -39.088 1.00 97.75 199 SER A N 1
ATOM 1642 C CA . SER A 1 199 ? 22.414 3.277 -39.848 1.00 97.75 199 SER A CA 1
ATOM 1643 C C . SER A 1 199 ? 22.136 3.540 -41.331 1.00 97.75 199 SER A C 1
ATOM 1645 O O . SER A 1 199 ? 22.789 2.938 -42.179 1.00 97.75 199 SER A O 1
ATOM 1647 N N . GLU A 1 200 ? 21.240 4.474 -41.664 1.00 97.50 200 GLU A N 1
ATOM 1648 C CA . GLU A 1 200 ? 20.958 4.816 -43.067 1.00 97.50 200 GLU A CA 1
ATOM 1649 C C . GLU A 1 200 ? 22.176 5.418 -43.780 1.00 97.50 200 GLU A C 1
ATOM 1651 O O . GLU A 1 200 ? 22.503 5.018 -44.897 1.00 97.50 200 GLU A O 1
ATOM 1656 N N . ARG A 1 201 ? 22.923 6.308 -43.113 1.00 97.00 201 ARG A N 1
ATOM 1657 C CA . ARG A 1 201 ? 24.190 6.831 -43.658 1.00 97.00 201 ARG A CA 1
ATOM 1658 C C . ARG A 1 201 ? 25.213 5.719 -43.884 1.00 97.00 201 ARG A C 1
ATOM 1660 O O . ARG A 1 201 ? 25.904 5.723 -44.899 1.00 97.00 201 ARG A O 1
ATOM 1667 N N . SER A 1 202 ? 25.297 4.760 -42.962 1.00 96.44 202 SER A N 1
ATOM 1668 C CA . SER A 1 202 ? 26.181 3.602 -43.099 1.00 96.44 202 SER A CA 1
ATOM 1669 C C . SER A 1 202 ? 25.789 2.729 -44.289 1.00 96.44 202 SER A C 1
ATOM 1671 O O . SER A 1 202 ? 26.675 2.303 -45.021 1.00 96.44 202 SER A O 1
ATOM 1673 N N . LYS A 1 203 ? 24.491 2.481 -44.514 1.00 97.69 203 LYS A N 1
ATOM 1674 C CA . LYS A 1 203 ? 24.013 1.715 -45.678 1.00 97.69 203 LYS A CA 1
ATOM 1675 C C . LYS A 1 203 ? 24.400 2.391 -46.991 1.00 97.69 203 LYS A C 1
ATOM 1677 O O . LYS A 1 203 ? 24.891 1.717 -47.892 1.00 97.69 203 LYS A O 1
ATOM 1682 N N . GLU A 1 204 ? 24.229 3.710 -47.078 1.00 96.88 204 GLU A N 1
ATOM 1683 C CA . GLU A 1 204 ? 24.630 4.491 -48.253 1.00 96.88 204 GLU A CA 1
ATOM 1684 C C . GLU A 1 204 ? 26.148 4.415 -48.482 1.00 96.88 204 GLU A C 1
ATOM 1686 O O . GLU A 1 204 ? 26.596 4.145 -49.596 1.00 96.88 204 GLU A O 1
ATOM 1691 N N . ALA A 1 205 ? 26.953 4.557 -47.423 1.00 95.81 205 ALA A N 1
ATOM 1692 C CA . ALA A 1 205 ? 28.405 4.416 -47.510 1.00 95.81 205 ALA A CA 1
ATOM 1693 C C . ALA A 1 205 ? 28.821 3.011 -47.984 1.00 95.81 205 ALA A C 1
ATOM 1695 O O . ALA A 1 205 ? 29.659 2.882 -48.878 1.00 95.81 205 ALA A O 1
ATOM 1696 N N . THR A 1 206 ? 28.206 1.953 -47.446 1.00 96.81 206 THR A N 1
ATOM 1697 C CA . THR A 1 206 ? 28.446 0.576 -47.897 1.00 96.81 206 THR A CA 1
ATOM 1698 C C . THR A 1 206 ? 28.073 0.403 -49.369 1.00 96.81 206 THR A C 1
ATOM 1700 O O . THR A 1 206 ? 28.871 -0.141 -50.127 1.00 96.81 206 THR A O 1
ATOM 1703 N N . ALA A 1 207 ? 26.922 0.924 -49.806 1.00 97.00 207 ALA A N 1
ATOM 1704 C CA . ALA A 1 207 ? 26.506 0.863 -51.206 1.00 97.00 207 ALA A CA 1
ATOM 1705 C C . ALA A 1 207 ? 27.503 1.574 -52.138 1.00 97.00 207 ALA A C 1
ATOM 1707 O O . ALA A 1 207 ? 27.816 1.068 -53.218 1.00 97.00 207 ALA A O 1
ATOM 1708 N N . GLN A 1 208 ? 28.046 2.720 -51.721 1.00 97.38 208 GLN A N 1
ATOM 1709 C CA . GLN A 1 208 ? 29.085 3.425 -52.474 1.00 97.38 208 GLN A CA 1
ATOM 1710 C C . GLN A 1 208 ? 30.380 2.612 -52.563 1.00 97.38 208 GLN A C 1
ATOM 1712 O O . GLN A 1 208 ? 30.934 2.480 -53.655 1.00 97.38 208 GLN A O 1
ATOM 1717 N N . ILE A 1 209 ? 30.837 2.019 -51.456 1.00 96.75 209 ILE A N 1
ATOM 1718 C CA . ILE A 1 209 ? 32.018 1.142 -51.440 1.00 96.75 209 ILE A CA 1
ATOM 1719 C C . ILE A 1 209 ? 31.823 -0.040 -52.396 1.00 96.75 209 ILE A C 1
ATOM 1721 O O . ILE A 1 209 ? 32.719 -0.321 -53.191 1.00 96.75 209 ILE A O 1
ATOM 1725 N N . THR A 1 210 ? 30.652 -0.683 -52.391 1.00 97.19 210 THR A N 1
ATOM 1726 C CA . THR A 1 210 ? 30.333 -1.777 -53.322 1.00 97.19 210 THR A CA 1
ATOM 1727 C C . THR A 1 210 ? 30.428 -1.321 -54.779 1.00 97.19 210 THR A C 1
ATOM 1729 O O . THR A 1 210 ? 31.100 -1.972 -55.578 1.00 97.19 210 THR A O 1
ATOM 1732 N N . ARG A 1 211 ? 29.860 -0.155 -55.128 1.00 97.50 211 ARG A N 1
ATOM 1733 C CA . ARG A 1 211 ? 29.968 0.412 -56.488 1.00 97.50 211 ARG A CA 1
ATOM 1734 C C . ARG A 1 211 ? 31.419 0.675 -56.896 1.00 97.50 211 ARG A C 1
ATOM 1736 O O . ARG A 1 211 ? 31.797 0.413 -58.041 1.00 97.50 211 ARG A O 1
ATOM 1743 N N . TYR A 1 212 ? 32.240 1.196 -55.982 1.00 97.06 212 TYR A N 1
ATOM 1744 C CA . TYR A 1 212 ? 33.664 1.409 -56.244 1.00 97.06 212 TYR A CA 1
ATOM 1745 C C . TYR A 1 212 ? 34.411 0.088 -56.427 1.00 97.06 212 TYR A C 1
ATOM 1747 O O . TYR A 1 212 ? 35.195 -0.021 -57.367 1.00 97.06 212 TYR A O 1
ATOM 1755 N N . ALA A 1 213 ? 34.143 -0.917 -55.592 1.00 96.62 213 ALA A N 1
ATOM 1756 C CA . ALA A 1 213 ? 34.747 -2.241 -55.705 1.00 96.62 213 ALA A CA 1
ATOM 1757 C C . ALA A 1 213 ? 34.421 -2.904 -57.055 1.00 96.62 213 ALA A C 1
ATOM 1759 O O . ALA A 1 213 ? 35.321 -3.404 -57.726 1.00 96.62 213 ALA A O 1
ATOM 1760 N N . GLU A 1 214 ? 33.169 -2.826 -57.514 1.00 97.25 214 GLU A N 1
ATOM 1761 C CA . GLU A 1 214 ? 32.772 -3.316 -58.841 1.00 97.25 214 GLU A CA 1
ATOM 1762 C C . GLU A 1 214 ? 33.488 -2.577 -59.979 1.00 97.25 214 GLU A C 1
ATOM 1764 O O . GLU A 1 214 ? 33.933 -3.192 -60.950 1.00 97.25 214 GLU A O 1
ATOM 1769 N N . LYS A 1 215 ? 33.613 -1.245 -59.878 1.00 97.81 215 LYS A N 1
ATOM 1770 C CA . LYS A 1 215 ? 34.341 -0.439 -60.869 1.00 97.81 215 LYS A CA 1
ATOM 1771 C C . LYS A 1 215 ? 35.817 -0.832 -60.922 1.00 97.81 215 LYS A C 1
ATOM 1773 O O . LYS A 1 215 ? 36.352 -0.983 -62.018 1.00 97.81 215 LYS A O 1
ATOM 1778 N N . TRP A 1 216 ? 36.448 -1.011 -59.764 1.00 95.62 216 TRP A N 1
ATOM 1779 C CA . TRP A 1 216 ? 37.819 -1.502 -59.661 1.00 95.62 216 TRP A CA 1
ATOM 1780 C C . TRP A 1 216 ? 37.966 -2.892 -60.275 1.00 95.62 216 TRP A C 1
ATOM 1782 O O . TRP A 1 216 ? 38.852 -3.078 -61.098 1.00 95.62 216 TRP A O 1
ATOM 1792 N N . GLY A 1 217 ? 37.055 -3.826 -59.982 1.00 97.06 217 GLY A N 1
ATOM 1793 C CA . GLY A 1 217 ? 37.057 -5.159 -60.591 1.00 97.06 217 GLY A CA 1
ATOM 1794 C C . GLY A 1 217 ? 36.991 -5.121 -62.122 1.00 97.06 217 GLY A C 1
ATOM 1795 O O . GLY A 1 217 ? 37.759 -5.813 -62.788 1.00 97.06 217 GLY A O 1
ATOM 1796 N N . ARG A 1 218 ? 36.146 -4.251 -62.698 1.00 96.88 218 ARG A N 1
ATOM 1797 C CA . ARG A 1 218 ? 36.084 -4.046 -64.159 1.00 96.88 218 ARG A CA 1
ATOM 1798 C C . ARG A 1 218 ? 37.392 -3.502 -64.737 1.00 96.88 218 ARG A C 1
ATOM 1800 O O . ARG A 1 218 ? 37.817 -3.958 -65.793 1.00 96.88 218 ARG A O 1
ATOM 1807 N N . LEU A 1 219 ? 38.019 -2.533 -64.068 1.00 96.69 219 LEU A N 1
ATOM 1808 C CA . LEU A 1 219 ? 39.298 -1.965 -64.507 1.00 96.69 219 LEU A CA 1
ATOM 1809 C C . LEU A 1 219 ? 40.428 -2.996 -64.438 1.00 96.69 219 LEU A C 1
ATOM 1811 O O . LEU A 1 219 ? 41.215 -3.090 -65.375 1.00 96.69 219 LEU A O 1
ATOM 1815 N N . THR A 1 220 ? 40.485 -3.795 -63.371 1.00 96.88 220 THR A N 1
ATOM 1816 C CA . THR A 1 220 ? 41.462 -4.882 -63.240 1.00 96.88 220 THR A CA 1
ATOM 1817 C C . THR A 1 220 ? 41.322 -5.885 -64.384 1.00 96.88 220 THR A C 1
ATOM 1819 O O . THR A 1 220 ? 42.315 -6.184 -65.039 1.00 96.88 220 THR A O 1
ATOM 1822 N N . ALA A 1 221 ? 40.095 -6.315 -64.704 1.00 96.19 221 ALA A N 1
ATOM 1823 C CA . ALA A 1 221 ? 39.845 -7.221 -65.826 1.00 96.19 221 ALA A CA 1
ATOM 1824 C C . ALA A 1 221 ? 40.286 -6.628 -67.181 1.00 96.19 221 ALA A C 1
ATOM 1826 O O . ALA A 1 221 ? 40.903 -7.321 -67.985 1.00 96.19 221 ALA A O 1
ATOM 1827 N N . GLN A 1 222 ? 40.038 -5.332 -67.419 1.00 96.62 222 GLN A N 1
ATOM 1828 C CA . GLN A 1 222 ? 40.510 -4.642 -68.630 1.00 96.62 222 GLN A CA 1
ATOM 1829 C C . GLN A 1 222 ? 42.041 -4.596 -68.720 1.00 96.62 222 GLN A C 1
ATOM 1831 O O . GLN A 1 222 ? 42.602 -4.789 -69.797 1.00 96.62 222 GLN A O 1
ATOM 1836 N N . ILE A 1 223 ? 42.727 -4.337 -67.603 1.00 95.19 223 ILE A N 1
ATOM 1837 C CA . ILE A 1 223 ? 44.196 -4.325 -67.555 1.00 95.19 223 ILE A CA 1
ATOM 1838 C C . ILE A 1 223 ? 44.751 -5.727 -67.831 1.00 95.19 223 ILE A C 1
ATOM 1840 O O . ILE A 1 223 ? 45.722 -5.865 -68.577 1.00 95.19 223 ILE A O 1
ATOM 1844 N N . GLU A 1 224 ? 44.146 -6.769 -67.261 1.00 96.38 224 GLU A N 1
ATOM 1845 C CA . GLU A 1 224 ? 44.530 -8.162 -67.511 1.00 96.38 224 GLU A CA 1
ATOM 1846 C C . GLU A 1 224 ? 44.354 -8.545 -68.987 1.00 96.38 224 GLU A C 1
ATOM 1848 O O . GLU A 1 224 ? 45.267 -9.125 -69.580 1.00 96.38 224 GLU A O 1
ATOM 1853 N N . GLU A 1 225 ? 43.234 -8.158 -69.606 1.00 96.00 225 GLU A N 1
ATOM 1854 C CA . GLU A 1 225 ? 42.964 -8.369 -71.033 1.00 96.00 225 GLU A CA 1
ATOM 1855 C C . GLU A 1 225 ? 44.008 -7.671 -71.917 1.00 96.00 225 GLU A C 1
ATOM 1857 O O . GLU A 1 225 ? 44.669 -8.329 -72.722 1.00 96.00 225 GLU A O 1
ATOM 1862 N N . GLN A 1 226 ? 44.262 -6.376 -71.694 1.00 94.88 226 GLN A N 1
ATOM 1863 C CA . GLN A 1 226 ? 45.294 -5.622 -72.421 1.00 94.88 226 GLN A CA 1
ATOM 1864 C C . GLN A 1 226 ? 46.697 -6.212 -72.231 1.00 94.88 226 GLN A C 1
ATOM 1866 O O . GLN A 1 226 ? 47.517 -6.230 -73.152 1.00 94.88 226 GLN A O 1
ATOM 1871 N N . THR A 1 227 ? 46.996 -6.711 -71.031 1.00 95.12 227 THR A N 1
ATOM 1872 C CA . THR A 1 227 ? 48.280 -7.355 -70.738 1.00 95.12 227 THR A CA 1
ATOM 1873 C C . THR A 1 227 ? 48.425 -8.662 -71.514 1.00 95.12 227 THR A C 1
ATOM 1875 O O . THR A 1 227 ? 49.508 -8.944 -72.036 1.00 95.12 227 THR A O 1
ATOM 1878 N N . LYS A 1 228 ? 47.345 -9.443 -71.633 1.00 95.00 228 LYS A N 1
ATOM 1879 C CA . LYS A 1 228 ? 47.311 -10.677 -72.422 1.00 95.00 228 LYS A CA 1
ATOM 1880 C C . LYS A 1 228 ? 47.481 -10.391 -73.916 1.00 95.00 228 LYS A C 1
ATOM 1882 O O . LYS A 1 228 ? 48.363 -10.985 -74.533 1.00 95.00 228 LYS A O 1
ATOM 1887 N N . GLU A 1 229 ? 46.745 -9.422 -74.462 1.00 93.25 229 GLU A N 1
ATOM 1888 C CA . GLU A 1 229 ? 46.900 -8.968 -75.854 1.00 93.25 229 GLU A CA 1
ATOM 1889 C C . GLU A 1 229 ? 48.347 -8.547 -76.156 1.00 93.25 229 GLU A C 1
ATOM 1891 O O . GLU A 1 229 ? 48.936 -8.961 -77.157 1.00 93.25 229 GLU A O 1
ATOM 1896 N N . LEU A 1 230 ? 48.968 -7.776 -75.256 1.00 92.56 230 LEU A N 1
ATOM 1897 C CA . LEU A 1 230 ? 50.361 -7.350 -75.392 1.00 92.56 230 LEU A CA 1
ATOM 1898 C C . LEU A 1 230 ? 51.337 -8.539 -75.387 1.00 92.56 230 LEU A C 1
ATOM 1900 O O . LEU A 1 230 ? 52.346 -8.522 -76.100 1.00 92.56 230 LEU A O 1
ATOM 1904 N N . GLN A 1 231 ? 51.084 -9.557 -74.561 1.00 92.69 231 GLN A N 1
ATOM 1905 C CA . GLN A 1 231 ? 51.900 -10.771 -74.528 1.00 92.69 231 GLN A CA 1
ATOM 1906 C C . GLN A 1 231 ? 51.762 -11.586 -75.815 1.00 92.69 231 GLN A C 1
ATOM 1908 O O . GLN A 1 231 ? 52.780 -12.042 -76.342 1.00 92.69 231 GLN A O 1
ATOM 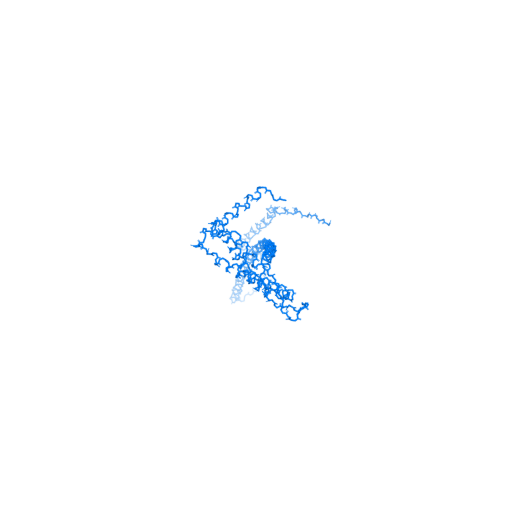1913 N N . ASP A 1 232 ? 50.548 -11.739 -76.336 1.00 92.50 232 ASP A N 1
ATOM 1914 C CA . ASP A 1 232 ? 50.293 -12.470 -77.578 1.00 92.50 232 ASP A CA 1
ATOM 1915 C C . ASP A 1 232 ? 50.909 -11.742 -78.781 1.00 92.50 232 ASP A C 1
ATOM 1917 O O . ASP A 1 232 ? 51.644 -12.356 -79.558 1.00 92.50 232 ASP A O 1
ATOM 1921 N N . TRP A 1 233 ? 50.785 -10.412 -78.848 1.00 90.25 233 TRP A N 1
ATOM 1922 C CA . TRP A 1 233 ? 51.488 -9.592 -79.841 1.00 90.25 233 TRP A CA 1
ATOM 1923 C C . TRP A 1 233 ? 53.015 -9.764 -79.773 1.00 90.25 233 TRP A C 1
ATOM 1925 O O . TRP A 1 233 ? 53.693 -9.912 -80.794 1.00 90.25 233 TRP A O 1
ATOM 1935 N N . LYS A 1 234 ? 53.591 -9.802 -78.560 1.00 90.62 234 LYS A N 1
ATOM 1936 C CA . LYS A 1 234 ? 55.030 -10.062 -78.365 1.00 90.62 234 LYS A CA 1
ATOM 1937 C C . LYS A 1 234 ? 55.447 -11.461 -78.833 1.00 90.62 234 LYS A C 1
ATOM 1939 O O . LYS A 1 234 ? 56.589 -11.607 -79.275 1.00 90.62 234 LYS A O 1
ATOM 1944 N N . LYS A 1 235 ? 54.587 -12.480 -78.715 1.00 87.00 235 LYS A N 1
ATOM 1945 C CA . LYS A 1 235 ? 54.857 -13.837 -79.228 1.00 87.00 235 LYS A CA 1
ATOM 1946 C C . LYS A 1 235 ? 54.823 -13.862 -80.753 1.00 87.00 235 LYS A C 1
ATOM 1948 O O . LYS A 1 235 ? 55.811 -14.281 -81.349 1.00 87.00 235 LYS A O 1
ATOM 1953 N N . GLN A 1 236 ? 53.775 -13.308 -81.360 1.00 81.38 236 GLN A N 1
ATOM 1954 C CA . GLN A 1 236 ? 53.615 -13.247 -82.815 1.00 81.38 236 GLN A CA 1
ATOM 1955 C C . GLN A 1 236 ? 54.802 -12.535 -83.482 1.00 81.38 236 GLN A C 1
ATOM 1957 O O . GLN A 1 236 ? 55.428 -13.063 -84.395 1.00 81.38 236 GLN A O 1
ATOM 1962 N N . ARG A 1 237 ? 55.250 -11.406 -82.915 1.00 78.50 237 ARG A N 1
ATOM 1963 C CA . ARG A 1 237 ? 56.441 -10.695 -83.408 1.00 78.50 237 ARG A CA 1
ATOM 1964 C C . ARG A 1 237 ? 57.729 -11.528 -83.327 1.00 78.50 237 ARG A C 1
ATOM 1966 O O . ARG A 1 237 ? 58.612 -11.379 -84.172 1.00 78.50 237 ARG A O 1
ATOM 1973 N N . LYS A 1 238 ? 57.882 -12.380 -82.306 1.00 75.06 238 LYS A N 1
ATOM 1974 C CA . LYS A 1 238 ? 59.036 -13.291 -82.182 1.00 75.06 238 LYS A CA 1
ATOM 1975 C C . LYS A 1 238 ? 58.977 -14.432 -83.201 1.00 75.06 238 LYS A C 1
ATOM 1977 O O . LYS A 1 238 ? 60.035 -14.868 -83.650 1.00 75.06 238 LYS A O 1
ATOM 1982 N N . GLU A 1 239 ? 57.784 -14.895 -83.559 1.00 72.94 239 GLU A N 1
ATOM 1983 C CA . GLU A 1 239 ? 57.565 -15.908 -84.599 1.00 72.94 239 GLU A CA 1
ATOM 1984 C C . GLU A 1 239 ? 57.841 -15.336 -85.997 1.00 72.94 239 GLU A C 1
ATOM 1986 O O . GLU A 1 239 ? 58.633 -15.916 -86.742 1.00 72.94 239 GLU A O 1
ATOM 1991 N N . ASP A 1 240 ? 57.351 -14.129 -86.295 1.00 62.72 240 ASP A N 1
ATOM 1992 C CA . ASP A 1 240 ? 57.652 -13.415 -87.544 1.00 62.72 240 ASP A CA 1
ATOM 1993 C C . ASP A 1 240 ? 59.161 -13.149 -87.698 1.00 62.72 240 ASP A C 1
ATOM 1995 O O . ASP A 1 240 ? 59.738 -13.340 -88.770 1.00 62.72 240 ASP A O 1
ATOM 1999 N N . SER A 1 241 ? 59.846 -12.810 -86.599 1.00 56.12 241 SER A N 1
ATOM 2000 C CA . SER A 1 241 ? 61.302 -12.582 -86.577 1.00 56.12 241 SER A CA 1
ATOM 2001 C C . SER A 1 241 ? 62.138 -13.852 -86.803 1.00 56.12 241 SER A C 1
ATOM 2003 O O . SER A 1 241 ? 63.320 -13.746 -87.123 1.00 56.12 241 SER A O 1
ATOM 2005 N N . ARG A 1 242 ? 61.560 -15.052 -86.642 1.00 52.41 242 ARG A N 1
ATOM 2006 C CA . ARG A 1 242 ? 62.237 -16.337 -86.907 1.00 52.41 242 ARG A CA 1
ATOM 2007 C C . ARG A 1 242 ? 62.059 -16.835 -88.348 1.00 52.41 242 ARG A C 1
ATOM 2009 O O . ARG A 1 242 ? 62.766 -17.760 -88.734 1.00 52.41 242 ARG A O 1
ATOM 2016 N N . SER A 1 243 ? 61.181 -16.216 -89.145 1.00 46.75 243 SER A N 1
ATOM 2017 C CA . SER A 1 243 ? 60.933 -16.582 -90.554 1.00 46.75 243 SER A CA 1
ATOM 2018 C C . SER A 1 243 ? 61.627 -15.670 -91.583 1.00 46.75 243 SER A C 1
ATOM 2020 O O . SER A 1 243 ? 61.659 -15.985 -92.773 1.00 46.75 243 SER A O 1
ATOM 2022 N N . SER A 1 244 ? 62.248 -14.568 -91.147 1.00 39.28 244 SER A N 1
ATOM 2023 C CA . SER A 1 244 ? 62.958 -13.640 -92.034 1.00 39.28 244 SER A CA 1
ATOM 2024 C C . SER A 1 244 ? 64.449 -13.973 -92.147 1.00 39.28 244 SER A C 1
ATOM 2026 O O . SER A 1 244 ? 65.257 -13.629 -91.286 1.00 39.28 244 SER A O 1
ATOM 2028 N N . SER A 1 245 ? 64.812 -14.570 -93.281 1.00 37.47 245 SER A N 1
ATOM 2029 C CA . SER A 1 245 ? 66.173 -14.605 -93.834 1.00 37.47 245 SER A CA 1
ATOM 2030 C C . SER A 1 245 ? 66.836 -13.207 -93.838 1.00 37.47 245 SER A C 1
ATOM 2032 O O . SER A 1 245 ? 66.146 -12.206 -94.067 1.00 37.47 245 SER A O 1
ATOM 2034 N N . PRO A 1 246 ? 68.157 -13.086 -93.591 1.00 42.59 246 PRO A N 1
ATOM 2035 C CA . PRO A 1 246 ? 68.827 -11.795 -93.500 1.00 42.59 246 PRO A CA 1
ATOM 2036 C C . PRO A 1 246 ? 69.056 -11.210 -94.899 1.00 42.59 246 PRO A C 1
ATOM 2038 O O . PRO A 1 246 ? 69.959 -11.622 -95.625 1.00 42.59 246 PRO A O 1
ATOM 2041 N N . ARG A 1 247 ? 68.270 -10.197 -95.276 1.00 37.47 247 ARG A N 1
ATOM 2042 C CA . ARG A 1 247 ? 68.578 -9.332 -96.421 1.00 37.47 247 ARG A CA 1
ATOM 2043 C C . ARG A 1 247 ? 68.823 -7.899 -95.960 1.00 37.47 247 ARG A C 1
ATOM 2045 O O . ARG A 1 247 ? 67.909 -7.199 -95.549 1.00 37.47 247 ARG A O 1
ATOM 2052 N N . THR A 1 248 ? 70.107 -7.542 -96.021 1.00 36.72 248 THR A N 1
ATOM 2053 C CA . THR A 1 248 ? 70.705 -6.271 -96.468 1.00 36.72 248 THR A CA 1
ATOM 2054 C C . THR A 1 248 ? 69.945 -4.965 -96.236 1.00 36.72 248 THR A C 1
ATOM 2056 O O . THR A 1 248 ? 68.810 -4.778 -96.661 1.00 36.72 248 THR A O 1
ATOM 2059 N N . GLY A 1 249 ? 70.680 -4.023 -95.637 1.00 48.56 249 GLY A N 1
ATOM 2060 C CA . GLY A 1 249 ? 70.229 -2.713 -95.199 1.00 48.56 249 GLY A CA 1
ATOM 2061 C C . GLY A 1 249 ? 69.373 -1.943 -96.197 1.00 48.56 249 GLY A C 1
ATOM 2062 O O . GLY A 1 249 ? 69.684 -1.835 -97.381 1.00 48.56 249 GLY A O 1
ATOM 2063 N N . CYS A 1 250 ? 68.328 -1.321 -95.660 1.00 36.94 250 CYS A N 1
ATOM 2064 C CA . CYS A 1 250 ? 67.550 -0.328 -96.368 1.00 36.94 250 CYS A CA 1
ATOM 2065 C C . CYS A 1 250 ? 67.402 0.911 -95.482 1.00 36.94 250 CYS A C 1
ATOM 2067 O O . CYS A 1 250 ? 67.016 0.846 -94.315 1.00 36.94 250 CYS A O 1
ATOM 2069 N N . LYS A 1 251 ? 67.805 2.043 -96.057 1.00 45.03 251 LYS A N 1
ATOM 2070 C CA . LYS A 1 251 ? 67.821 3.376 -95.461 1.00 45.03 251 LYS A CA 1
ATOM 2071 C C . LYS A 1 251 ? 66.422 3.746 -94.958 1.00 45.03 251 LYS A C 1
ATOM 2073 O O . LYS A 1 251 ? 65.454 3.646 -95.710 1.00 45.03 251 LYS A O 1
ATOM 2078 N N . ARG A 1 252 ? 66.334 4.237 -93.718 1.00 42.38 252 ARG A N 1
ATOM 2079 C CA . ARG A 1 252 ? 65.139 4.913 -93.193 1.00 42.38 252 ARG A CA 1
ATOM 2080 C C . ARG A 1 252 ? 64.863 6.150 -94.051 1.00 42.38 252 ARG A C 1
ATOM 2082 O O . ARG A 1 252 ? 65.541 7.162 -93.913 1.00 42.38 252 ARG A O 1
ATOM 2089 N N . LYS A 1 253 ? 63.879 6.057 -94.943 1.00 45.78 253 LYS A N 1
ATOM 2090 C CA . LYS A 1 253 ? 63.127 7.222 -95.408 1.00 45.78 253 LYS A CA 1
ATOM 2091 C C . LYS A 1 253 ? 62.022 7.459 -94.383 1.00 45.78 253 LYS A C 1
ATOM 2093 O O . LYS A 1 253 ? 61.320 6.516 -94.027 1.00 45.78 253 LYS A O 1
ATOM 2098 N N . HIS A 1 254 ? 61.895 8.690 -93.898 1.00 48.25 254 HIS A N 1
ATOM 2099 C CA . HIS A 1 254 ? 60.705 9.153 -93.190 1.00 48.25 254 HIS A CA 1
ATOM 2100 C C . HIS A 1 254 ? 59.515 9.073 -94.158 1.00 48.25 254 HIS A C 1
ATOM 2102 O O . HIS A 1 254 ? 59.253 10.008 -94.906 1.00 48.25 254 HIS A O 1
ATOM 2108 N N . GLY A 1 255 ? 58.863 7.911 -94.211 1.00 45.00 255 GLY A N 1
ATOM 2109 C CA . GLY A 1 255 ? 57.536 7.766 -94.791 1.00 45.00 255 GLY A CA 1
ATOM 2110 C C . GLY A 1 255 ? 56.529 8.277 -93.772 1.00 45.00 255 GLY A C 1
ATOM 2111 O O . GLY A 1 255 ? 56.597 7.886 -92.604 1.00 45.00 255 GLY A O 1
ATOM 2112 N N . GLY A 1 256 ? 55.656 9.189 -94.197 1.00 52.59 256 GLY A N 1
ATOM 2113 C CA . GLY A 1 256 ? 54.510 9.610 -93.403 1.00 52.59 256 GLY A CA 1
ATOM 2114 C C . GLY A 1 256 ? 53.733 8.381 -92.941 1.00 52.59 256 GLY A C 1
ATOM 2115 O O . GLY A 1 256 ? 53.532 7.442 -93.707 1.00 52.59 256 GLY A O 1
ATOM 2116 N N . PHE A 1 257 ? 53.382 8.358 -91.660 1.00 48.38 257 PHE A N 1
ATOM 2117 C CA . PHE A 1 257 ? 52.483 7.357 -91.109 1.00 48.38 257 PHE A CA 1
ATOM 2118 C C . PHE A 1 257 ? 51.101 7.572 -91.738 1.00 48.38 257 PHE A C 1
ATOM 2120 O O . PHE A 1 257 ? 50.328 8.399 -91.258 1.00 48.38 257 PHE A O 1
ATOM 2127 N N . ASP A 1 258 ? 50.802 6.849 -92.815 1.00 59.03 258 ASP A N 1
ATOM 2128 C CA . ASP A 1 258 ? 49.433 6.702 -93.301 1.00 59.03 258 ASP A CA 1
ATOM 2129 C C . ASP A 1 258 ? 48.682 5.830 -92.288 1.00 59.03 258 ASP A C 1
ATOM 2131 O O . ASP A 1 258 ? 48.836 4.607 -92.243 1.00 59.03 258 ASP A O 1
ATOM 2135 N N . ILE A 1 259 ? 47.924 6.482 -91.404 1.00 61.09 259 ILE A N 1
ATOM 2136 C CA . ILE A 1 259 ? 47.040 5.812 -90.448 1.00 61.09 259 ILE A CA 1
ATOM 2137 C C . ILE A 1 259 ? 45.970 5.064 -91.261 1.00 61.09 259 ILE A C 1
ATOM 2139 O O . ILE A 1 259 ? 45.296 5.690 -92.085 1.00 61.09 259 ILE A O 1
ATOM 2143 N N . PRO A 1 260 ? 45.773 3.749 -91.051 1.00 72.62 260 PRO A N 1
ATOM 2144 C CA . PRO A 1 260 ? 44.731 2.997 -91.736 1.00 72.62 260 PRO A CA 1
ATOM 2145 C C . PRO A 1 260 ? 43.352 3.657 -91.534 1.00 72.62 260 PRO A C 1
ATOM 2147 O O . PRO A 1 260 ? 43.028 4.033 -90.403 1.00 72.62 260 PRO A O 1
ATOM 2150 N N . PRO A 1 261 ? 42.490 3.756 -92.565 1.00 71.81 261 PRO A N 1
ATOM 2151 C CA . PRO A 1 261 ? 41.181 4.418 -92.455 1.00 71.81 261 PRO A CA 1
ATOM 2152 C C . PRO A 1 261 ? 40.298 3.895 -91.308 1.00 71.81 261 PRO A C 1
ATOM 2154 O O . PRO A 1 261 ? 39.515 4.640 -90.720 1.00 71.81 261 PRO A O 1
ATOM 2157 N N . SER A 1 262 ? 40.454 2.618 -90.942 1.00 71.88 262 SER A N 1
ATOM 2158 C CA . SER A 1 262 ? 39.766 1.989 -89.810 1.00 71.88 262 SER A CA 1
ATOM 2159 C C . SER A 1 262 ? 40.228 2.510 -88.444 1.00 71.88 262 SER A C 1
ATOM 2161 O O . SER A 1 262 ? 39.420 2.611 -87.521 1.00 71.88 262 SER A O 1
ATOM 2163 N N . GLU A 1 263 ? 41.512 2.846 -88.297 1.00 71.12 263 GLU A N 1
ATOM 2164 C CA . GLU A 1 263 ? 42.039 3.472 -87.082 1.00 71.12 263 GLU A CA 1
ATOM 2165 C C . GLU A 1 263 ? 41.665 4.949 -87.021 1.00 71.12 263 GLU A C 1
ATOM 2167 O O . GLU A 1 263 ? 41.282 5.424 -85.953 1.00 71.12 263 GLU A O 1
ATOM 2172 N N . LEU A 1 264 ? 41.664 5.647 -88.162 1.00 77.62 264 LEU A N 1
ATOM 2173 C CA . LEU A 1 264 ? 41.204 7.034 -88.247 1.00 77.62 264 LEU A CA 1
ATOM 2174 C C . LEU A 1 264 ? 39.755 7.166 -87.742 1.00 77.62 264 LEU A C 1
ATOM 2176 O O . LEU A 1 264 ? 39.492 7.938 -86.823 1.00 77.62 264 LEU A O 1
ATOM 2180 N N . GLN A 1 265 ? 38.847 6.305 -88.218 1.00 78.06 265 GLN A N 1
ATOM 2181 C CA . GLN A 1 265 ? 37.459 6.252 -87.735 1.00 78.06 265 GLN A CA 1
ATOM 2182 C C . GLN A 1 265 ? 37.331 5.890 -86.250 1.00 78.06 265 GLN A C 1
ATOM 2184 O O . GLN A 1 265 ? 36.342 6.237 -85.597 1.00 78.06 265 GLN A O 1
ATOM 2189 N N . ARG A 1 266 ? 38.276 5.123 -85.697 1.00 80.31 266 ARG A N 1
ATOM 2190 C CA . ARG A 1 266 ? 38.292 4.802 -84.264 1.00 80.31 266 ARG A CA 1
ATOM 2191 C C . ARG A 1 266 ? 38.704 6.029 -83.454 1.00 80.31 266 ARG A C 1
ATOM 2193 O O . ARG A 1 266 ? 38.061 6.317 -82.446 1.00 80.31 266 ARG A O 1
ATOM 2200 N N . TYR A 1 267 ? 39.732 6.750 -83.894 1.00 81.12 267 TYR A N 1
ATOM 2201 C CA . TYR A 1 267 ? 40.189 7.975 -83.241 1.00 81.12 267 TYR A CA 1
ATOM 2202 C C . TYR A 1 267 ? 39.166 9.104 -83.342 1.00 81.12 267 TYR A C 1
ATOM 2204 O O . TYR A 1 267 ? 38.937 9.775 -82.341 1.00 81.12 267 TYR A O 1
ATOM 2212 N N . GLU A 1 268 ? 38.483 9.255 -84.477 1.00 83.81 268 GLU A N 1
ATOM 2213 C CA . GLU A 1 268 ? 37.367 10.199 -84.627 1.00 83.81 268 GLU A CA 1
ATOM 2214 C C . GLU A 1 268 ? 36.233 9.876 -83.649 1.00 83.81 268 GLU A C 1
ATOM 2216 O O . GLU A 1 268 ? 35.821 10.740 -82.881 1.00 83.81 268 GLU A O 1
ATOM 2221 N N . ARG A 1 269 ? 35.821 8.604 -83.542 1.00 86.75 269 ARG A N 1
ATOM 2222 C CA . ARG A 1 269 ? 34.810 8.188 -82.552 1.00 86.75 269 ARG A CA 1
ATOM 2223 C C . ARG A 1 269 ? 35.234 8.453 -81.106 1.00 86.75 269 ARG A C 1
ATOM 2225 O O . ARG A 1 269 ? 34.391 8.793 -80.275 1.00 86.75 269 ARG A O 1
ATOM 2232 N N . ILE A 1 270 ? 36.518 8.280 -80.784 1.00 85.12 270 ILE A N 1
ATOM 2233 C CA . ILE A 1 270 ? 37.054 8.610 -79.457 1.00 85.12 270 ILE A CA 1
ATOM 2234 C C . ILE A 1 270 ? 37.030 10.125 -79.243 1.00 85.12 270 ILE A C 1
ATOM 2236 O O . ILE A 1 270 ? 36.602 10.560 -78.176 1.00 85.12 270 ILE A O 1
ATOM 2240 N N . ARG A 1 271 ? 37.438 10.919 -80.240 1.00 86.75 271 ARG A N 1
ATOM 2241 C CA . ARG A 1 271 ? 37.417 12.384 -80.180 1.00 86.75 271 ARG A CA 1
ATOM 2242 C C . ARG A 1 271 ? 36.001 12.895 -79.933 1.00 86.75 271 ARG A C 1
ATOM 2244 O O . ARG A 1 271 ? 35.788 13.573 -78.938 1.00 86.75 271 ARG A O 1
ATOM 2251 N N . ASP A 1 272 ? 35.032 12.466 -80.736 1.00 88.56 272 ASP A N 1
ATOM 2252 C CA . ASP A 1 272 ? 33.634 12.902 -80.625 1.00 88.56 272 ASP A CA 1
ATOM 2253 C C . ASP A 1 272 ? 32.985 12.462 -79.303 1.00 88.56 272 ASP A C 1
ATOM 2255 O O . ASP A 1 272 ? 32.072 13.104 -78.779 1.00 88.56 272 ASP A O 1
ATOM 2259 N N . ARG A 1 273 ? 33.425 11.333 -78.732 1.00 89.38 273 ARG A N 1
ATOM 2260 C CA . ARG A 1 273 ? 33.005 10.918 -77.388 1.00 89.38 273 ARG A CA 1
ATOM 2261 C C . ARG A 1 273 ? 33.604 11.827 -76.313 1.00 89.38 273 ARG A C 1
ATOM 2263 O O . ARG A 1 273 ? 32.879 12.229 -75.412 1.00 89.38 273 ARG A O 1
ATOM 2270 N N . ARG A 1 274 ? 34.900 12.141 -76.397 1.00 87.00 274 ARG A N 1
ATOM 2271 C CA . ARG A 1 274 ? 35.579 13.028 -75.438 1.00 87.00 274 ARG A CA 1
ATOM 2272 C C . ARG A 1 274 ? 35.048 14.451 -75.499 1.00 87.00 274 ARG A C 1
ATOM 2274 O O . ARG A 1 274 ? 34.902 15.078 -74.460 1.00 87.00 274 ARG A O 1
ATOM 2281 N N . GLU A 1 275 ? 34.724 14.928 -76.691 1.00 87.44 275 GLU A N 1
ATOM 2282 C CA . GLU A 1 275 ? 34.139 16.248 -76.899 1.00 87.44 275 GLU A CA 1
ATOM 2283 C C . GLU A 1 275 ? 32.749 16.339 -76.260 1.00 87.44 275 GLU A C 1
ATOM 2285 O O . GLU A 1 275 ? 32.483 17.301 -75.546 1.00 87.44 275 GLU A O 1
ATOM 2290 N N . ARG A 1 276 ? 31.923 15.285 -76.383 1.00 86.69 276 ARG A N 1
ATOM 2291 C CA . ARG A 1 276 ? 30.644 15.162 -75.658 1.00 86.69 276 ARG A CA 1
ATOM 2292 C C . ARG A 1 276 ? 30.807 15.083 -74.139 1.00 86.69 276 ARG A C 1
ATOM 2294 O O . ARG A 1 276 ? 30.059 15.737 -73.426 1.00 86.69 276 ARG A O 1
ATOM 2301 N N . GLU A 1 277 ? 31.775 14.309 -73.644 1.00 85.56 277 GLU A N 1
ATOM 2302 C CA . GLU A 1 277 ? 32.082 14.234 -72.205 1.00 85.56 277 GLU A CA 1
ATOM 2303 C C . GLU A 1 277 ? 32.519 15.608 -71.659 1.00 85.56 277 GLU A C 1
ATOM 2305 O O . GLU A 1 277 ? 32.104 15.992 -70.571 1.00 85.56 277 GLU A O 1
ATOM 2310 N N . LEU A 1 278 ? 33.302 16.379 -72.423 1.00 84.69 278 LEU A N 1
ATOM 2311 C CA . LEU A 1 278 ? 33.691 17.748 -72.064 1.00 84.69 278 LEU A CA 1
ATOM 2312 C C . LEU A 1 278 ? 32.499 18.708 -72.071 1.00 84.69 278 LEU A C 1
ATOM 2314 O O . LEU A 1 278 ? 32.354 19.479 -71.129 1.00 84.69 278 LEU A O 1
ATOM 2318 N N . THR A 1 279 ? 31.614 18.623 -73.072 1.00 86.19 279 THR A N 1
ATOM 2319 C CA . THR A 1 279 ? 30.396 19.453 -73.092 1.00 86.19 279 THR A CA 1
ATOM 2320 C C . THR A 1 279 ? 29.478 19.124 -71.920 1.00 86.19 279 THR A C 1
ATOM 2322 O O . THR A 1 279 ? 28.895 20.023 -71.331 1.00 86.19 279 THR A O 1
ATOM 2325 N N . GLU A 1 280 ? 29.368 17.850 -71.536 1.00 84.69 280 GLU A N 1
ATOM 2326 C CA . GLU A 1 280 ? 28.581 17.436 -70.373 1.00 84.69 280 GLU A CA 1
ATOM 2327 C C . GLU A 1 280 ? 29.186 17.944 -69.055 1.00 84.69 280 GLU A C 1
ATOM 2329 O O . GLU A 1 280 ? 28.445 18.359 -68.164 1.00 84.69 280 GLU A O 1
ATOM 2334 N N . ILE A 1 281 ? 30.519 17.963 -68.937 1.00 82.69 281 ILE A N 1
ATOM 2335 C CA . ILE A 1 281 ? 31.225 18.529 -67.779 1.00 82.69 281 ILE A CA 1
ATOM 2336 C C . ILE A 1 281 ? 31.055 20.052 -67.712 1.00 82.69 281 ILE A C 1
ATOM 2338 O O . ILE A 1 281 ? 30.828 20.560 -66.619 1.00 82.69 281 ILE A O 1
ATOM 2342 N N . ASP A 1 282 ? 31.108 20.771 -68.835 1.00 82.44 282 ASP A N 1
ATOM 2343 C CA . ASP A 1 282 ? 30.875 22.226 -68.878 1.00 82.44 282 ASP A CA 1
ATOM 2344 C C . ASP A 1 282 ? 29.397 22.591 -68.624 1.00 82.44 282 ASP A C 1
ATOM 2346 O O . ASP A 1 282 ? 29.089 23.601 -67.983 1.00 82.44 282 ASP A O 1
ATOM 2350 N N . ASP A 1 283 ? 28.462 21.735 -69.044 1.00 82.25 283 ASP A N 1
ATOM 2351 C CA . ASP A 1 283 ? 27.031 21.872 -68.752 1.00 82.25 283 ASP A CA 1
ATOM 2352 C C . ASP A 1 283 ? 26.687 21.549 -67.287 1.00 82.25 283 ASP A C 1
ATOM 2354 O O . ASP A 1 283 ? 25.677 22.029 -66.757 1.00 82.25 283 ASP A O 1
ATOM 2358 N N . PHE A 1 284 ? 27.491 20.719 -66.616 1.00 76.38 284 PHE A N 1
ATOM 2359 C CA . PHE A 1 284 ? 27.204 20.220 -65.271 1.00 76.38 284 PHE A CA 1
ATOM 2360 C C . PHE A 1 284 ? 27.119 21.334 -64.204 1.00 76.38 284 PHE A C 1
ATOM 2362 O O . PHE A 1 284 ? 26.143 21.330 -63.445 1.00 76.38 284 PHE A O 1
ATOM 2369 N N . PRO A 1 285 ? 28.037 22.325 -64.144 1.00 69.69 285 PRO A N 1
ATOM 2370 C CA . PRO A 1 285 ? 27.888 23.507 -63.297 1.00 69.69 285 PRO A CA 1
ATOM 2371 C C . PRO A 1 285 ? 26.614 24.292 -63.610 1.00 69.69 285 PRO A C 1
ATOM 2373 O O . PRO A 1 285 ? 25.898 24.676 -62.690 1.00 69.69 285 PRO A O 1
ATOM 2376 N N . SER A 1 286 ? 26.291 24.465 -64.894 1.00 72.50 286 SER A N 1
ATOM 2377 C CA . SER A 1 286 ? 25.137 25.240 -65.371 1.00 72.50 286 SER A CA 1
ATOM 2378 C C . SER A 1 286 ? 23.794 24.608 -64.981 1.00 72.50 286 SER A C 1
ATOM 2380 O O . SER A 1 286 ? 22.821 25.321 -64.735 1.00 72.50 286 SER A O 1
ATOM 2382 N N . ARG A 1 287 ? 23.733 23.274 -64.860 1.00 65.50 287 ARG A N 1
ATOM 2383 C CA . ARG A 1 287 ? 22.539 22.539 -64.394 1.00 65.50 287 ARG A CA 1
ATOM 2384 C C . ARG A 1 287 ? 22.436 22.425 -62.869 1.00 65.50 287 ARG A C 1
ATOM 2386 O O . ARG A 1 287 ? 21.337 22.216 -62.363 1.00 65.50 287 ARG A O 1
ATOM 2393 N N . ASN A 1 288 ? 23.540 22.593 -62.137 1.00 59.19 288 ASN A N 1
ATOM 2394 C CA . ASN A 1 288 ? 23.611 22.393 -60.682 1.00 59.19 288 ASN A CA 1
ATOM 2395 C C . ASN A 1 288 ? 23.803 23.682 -59.857 1.00 59.19 288 ASN A C 1
ATOM 2397 O O . ASN A 1 288 ? 24.170 23.606 -58.686 1.00 59.19 288 ASN A O 1
ATOM 2401 N N . VAL A 1 289 ? 23.469 24.862 -60.396 1.00 54.97 289 VAL A N 1
ATOM 2402 C CA . VAL A 1 289 ? 23.562 26.159 -59.677 1.00 54.97 289 VAL A CA 1
ATOM 2403 C C . VAL A 1 289 ? 22.624 26.270 -58.453 1.00 54.97 289 VAL A C 1
ATOM 2405 O O . VAL A 1 289 ? 22.665 27.252 -57.716 1.00 54.97 289 VAL A O 1
ATOM 2408 N N . VAL A 1 290 ? 21.791 25.274 -58.143 1.00 55.53 290 VAL A N 1
ATOM 2409 C CA . VAL A 1 290 ? 20.866 25.351 -57.000 1.00 55.53 290 VAL A CA 1
ATOM 2410 C C . VAL A 1 290 ? 21.105 24.216 -56.013 1.00 55.53 290 VAL A C 1
ATOM 2412 O O . VAL A 1 290 ? 20.462 23.172 -56.099 1.00 55.53 290 VAL A O 1
ATOM 2415 N N . LYS A 1 291 ? 21.979 24.470 -55.027 1.00 52.72 291 LYS A N 1
ATOM 2416 C CA . LYS A 1 291 ? 21.781 24.020 -53.632 1.00 52.72 291 LYS A CA 1
ATOM 2417 C C . LYS A 1 291 ? 22.657 24.686 -52.560 1.00 52.72 291 LYS A C 1
ATOM 2419 O O . LYS A 1 291 ? 22.553 24.282 -51.410 1.00 52.72 291 LYS A O 1
ATOM 2424 N N . ASP A 1 292 ? 23.372 25.772 -52.858 1.00 48.53 292 ASP A N 1
ATOM 2425 C CA . ASP A 1 292 ? 23.978 26.643 -51.829 1.00 48.53 292 ASP A CA 1
ATOM 2426 C C . ASP A 1 292 ? 23.015 27.749 -51.360 1.00 48.53 292 ASP A C 1
ATOM 2428 O O . ASP A 1 292 ? 23.314 28.939 -51.325 1.00 48.53 292 ASP A O 1
ATOM 2432 N N . ARG A 1 293 ? 21.794 27.352 -50.990 1.00 54.25 293 ARG A N 1
ATOM 2433 C CA . ARG A 1 293 ? 20.870 28.213 -50.242 1.00 54.25 293 ARG A CA 1
ATOM 2434 C C . ARG A 1 293 ? 20.245 27.411 -49.114 1.00 54.25 293 ARG A C 1
ATOM 2436 O O . ARG A 1 293 ? 19.242 26.733 -49.337 1.00 54.25 293 ARG A O 1
ATOM 2443 N N . ARG A 1 294 ? 20.869 27.501 -47.933 1.00 50.34 294 ARG A N 1
ATOM 2444 C CA . ARG A 1 294 ? 20.272 27.607 -46.580 1.00 50.34 294 ARG A CA 1
ATOM 2445 C C . ARG A 1 294 ? 21.341 27.312 -45.512 1.00 50.34 294 ARG A C 1
ATOM 2447 O O . ARG A 1 294 ? 21.294 26.291 -44.837 1.00 50.34 294 ARG A O 1
ATOM 2454 N N . PHE A 1 295 ? 22.279 28.240 -45.348 1.00 46.59 295 PHE A N 1
ATOM 2455 C CA . PHE A 1 295 ? 22.921 28.500 -44.055 1.00 46.59 295 PHE A CA 1
ATOM 2456 C C . PHE A 1 295 ? 22.497 29.905 -43.610 1.00 46.59 295 PHE A C 1
ATOM 2458 O O . PHE A 1 295 ? 23.286 30.834 -43.546 1.00 46.59 295 PHE A O 1
ATOM 2465 N N . GLU A 1 296 ? 21.200 30.064 -43.361 1.00 51.31 296 GLU A N 1
ATOM 2466 C CA . GLU A 1 296 ? 20.665 31.173 -42.575 1.00 51.31 296 GLU A CA 1
ATOM 2467 C C . GLU A 1 296 ? 19.788 30.554 -41.487 1.00 51.31 296 GLU A C 1
ATOM 2469 O O . GLU A 1 296 ? 18.841 29.828 -41.798 1.00 51.31 296 GLU A O 1
ATOM 2474 N N . GLY A 1 297 ? 20.119 30.817 -40.221 1.00 47.59 297 GLY A N 1
ATOM 2475 C CA . GLY A 1 297 ? 19.197 30.604 -39.107 1.00 47.59 297 GLY A CA 1
ATOM 2476 C C . GLY A 1 297 ? 19.810 30.021 -37.835 1.00 47.59 297 GLY A C 1
ATOM 2477 O O . GLY A 1 297 ? 19.915 28.806 -37.701 1.00 47.59 297 GLY A O 1
ATOM 2478 N N . ASN A 1 298 ? 20.024 30.917 -36.865 1.00 45.91 298 ASN A N 1
ATOM 2479 C CA . ASN A 1 298 ? 19.997 30.704 -35.410 1.00 45.91 298 ASN A CA 1
ATOM 2480 C C . ASN A 1 298 ? 21.324 30.409 -34.688 1.00 45.91 298 ASN A C 1
ATOM 2482 O O . ASN A 1 298 ? 21.464 29.387 -34.022 1.00 45.91 298 ASN A O 1
ATOM 2486 N N . MET A 1 299 ? 22.227 31.395 -34.671 1.00 47.91 299 MET A N 1
ATOM 2487 C CA . MET A 1 299 ? 22.853 31.765 -33.396 1.00 47.91 299 MET A CA 1
ATOM 2488 C C . MET A 1 299 ? 21.830 32.604 -32.626 1.00 47.91 299 MET A C 1
ATOM 2490 O O . MET A 1 299 ? 21.532 33.731 -33.013 1.00 47.91 299 MET A O 1
ATOM 2494 N N . LYS A 1 300 ? 21.214 32.012 -31.601 1.00 53.38 300 LYS A N 1
ATOM 2495 C CA . LYS A 1 300 ? 20.587 32.779 -30.528 1.00 53.38 300 LYS A CA 1
ATOM 2496 C C . LYS A 1 300 ? 21.634 32.940 -29.440 1.00 53.38 300 LYS A C 1
ATOM 2498 O O . LYS A 1 300 ? 22.049 31.944 -28.853 1.00 53.38 300 LYS A O 1
ATOM 2503 N N . ASP A 1 301 ? 22.016 34.185 -29.212 1.00 55.72 301 ASP A N 1
ATOM 2504 C CA . ASP A 1 301 ? 22.576 34.635 -27.950 1.00 55.72 301 ASP A CA 1
ATOM 2505 C C . ASP A 1 301 ? 21.560 34.355 -26.828 1.00 55.72 301 ASP A C 1
ATOM 2507 O O . ASP A 1 301 ? 20.368 34.647 -26.958 1.00 55.72 301 ASP A O 1
ATOM 2511 N N . GLY A 1 302 ? 22.040 33.739 -25.754 1.00 44.09 302 GLY A N 1
ATOM 2512 C CA . GLY A 1 302 ? 21.407 33.661 -24.438 1.00 44.09 302 GLY A CA 1
ATOM 2513 C C . GLY A 1 302 ? 22.564 33.640 -23.444 1.00 44.09 302 GLY A C 1
ATOM 2514 O O . GLY A 1 302 ? 23.306 32.662 -23.412 1.00 44.09 302 GLY A O 1
ATOM 2515 N N . GLU A 1 303 ? 22.965 34.816 -22.965 1.00 45.91 303 GLU A N 1
ATOM 2516 C CA . GLU A 1 303 ? 22.532 35.392 -21.678 1.00 45.91 303 GLU A CA 1
ATOM 2517 C C . GLU A 1 303 ? 23.157 34.630 -20.498 1.00 45.91 303 GLU A C 1
ATOM 2519 O O . GLU A 1 303 ? 22.694 33.557 -20.110 1.00 45.91 303 GLU A O 1
ATOM 2524 N N . GLU A 1 304 ? 24.253 35.209 -19.988 1.00 45.41 304 GLU A N 1
ATOM 2525 C CA . GLU A 1 304 ? 24.644 35.152 -18.570 1.00 45.41 304 GLU A CA 1
ATOM 2526 C C . GLU A 1 304 ? 23.682 35.991 -17.719 1.00 45.41 304 GLU A C 1
ATOM 2528 O O . GLU A 1 304 ? 23.233 37.053 -18.215 1.00 45.41 304 GLU A O 1
#